Protein AF-A0A2N2I4D0-F1 (afdb_monomer_lite)

Secondary structure (DSSP, 8-state):
-HHHHHHTT--HHHHHHHHH--SHHHHHHHHHTSHHHHTT--TT---HHHHHHHHT-TTTS--HHHHHHHHHS-TTTTGGGB---TT--THHHHHHHHHHHTS-----TTSHHHHHHHHHHHHHHHHHHHHHHBSSGGGGGGSS-TTHHHHHHHHTTSS-GGGGHHHHHHHHHHHTT-S-GGGG-SEEEEE----TT-SSEEEEEEEGGGEEEEPPTT---SSGGGS-S-EEEEEE-TTS-EEEEEE-HHHHHHHHHHHTT----HHHHHHHHHHHHHHHHHHHTS---EEEEESSSS--EEEEE-TTS-EEEEEPP----

Structure (mmCIF, N/CA/C/O backbone):
data_AF-A0A2N2I4D0-F1
#
_entry.id   AF-A0A2N2I4D0-F1
#
loop_
_atom_site.group_PDB
_atom_site.id
_atom_site.type_symbol
_atom_site.label_atom_id
_atom_site.label_alt_id
_atom_site.label_comp_id
_atom_site.label_asym_id
_atom_site.label_entity_id
_atom_site.label_seq_id
_atom_site.pdbx_PDB_ins_code
_atom_site.Cartn_x
_atom_site.Cartn_y
_atom_site.Cartn_z
_atom_site.occupancy
_atom_site.B_iso_or_equiv
_atom_site.auth_seq_id
_atom_site.auth_comp_id
_atom_site.auth_asym_id
_atom_site.auth_atom_id
_atom_site.pdbx_PDB_model_num
ATOM 1 N N . ALA A 1 1 ? 15.818 14.942 -10.609 1.00 58.66 1 ALA A N 1
ATOM 2 C CA . ALA A 1 1 ? 14.701 14.089 -11.066 1.00 58.66 1 ALA A CA 1
ATOM 3 C C . ALA A 1 1 ? 14.457 14.110 -12.584 1.00 58.66 1 ALA A C 1
ATOM 5 O O . ALA A 1 1 ? 15.060 13.287 -13.247 1.00 58.66 1 ALA A O 1
ATOM 6 N N . LEU A 1 2 ? 13.661 15.020 -13.175 1.00 61.09 2 LEU A N 1
ATOM 7 C CA . LEU A 1 2 ? 13.238 14.916 -14.595 1.00 61.09 2 LEU A CA 1
ATOM 8 C C . LEU A 1 2 ? 14.389 14.786 -15.610 1.00 61.09 2 LEU A C 1
ATOM 10 O O . LEU A 1 2 ? 14.369 13.886 -16.440 1.00 61.09 2 LEU A O 1
ATOM 14 N N . ALA A 1 3 ? 15.427 15.622 -15.516 1.00 62.88 3 ALA A N 1
ATOM 15 C CA . ALA A 1 3 ? 16.599 15.515 -16.396 1.00 62.88 3 ALA A CA 1
ATOM 16 C C . ALA A 1 3 ? 17.335 14.163 -16.251 1.00 62.88 3 ALA A C 1
ATOM 18 O O . ALA A 1 3 ? 17.780 13.592 -17.245 1.00 62.88 3 ALA A O 1
ATOM 19 N N . PHE A 1 4 ? 17.386 13.611 -15.032 1.00 67.12 4 PHE A N 1
ATOM 20 C CA . PHE A 1 4 ? 17.929 12.273 -14.771 1.00 67.12 4 PHE A CA 1
ATOM 21 C C . PHE A 1 4 ? 17.052 11.183 -15.405 1.00 67.12 4 PHE A C 1
ATOM 23 O O . PHE A 1 4 ? 17.575 10.218 -15.945 1.00 67.12 4 PHE A O 1
ATOM 30 N N . THR A 1 5 ? 15.727 11.339 -15.401 1.00 66.06 5 THR A N 1
ATOM 31 C CA . THR A 1 5 ? 14.806 10.403 -16.066 1.00 66.06 5 THR A CA 1
ATOM 32 C C . THR A 1 5 ? 15.030 10.339 -17.582 1.00 66.06 5 THR A C 1
ATOM 34 O O . THR A 1 5 ? 14.755 9.311 -18.187 1.00 66.06 5 THR A O 1
ATOM 37 N N . PHE A 1 6 ? 15.555 11.401 -18.205 1.00 62.25 6 PHE A N 1
ATOM 38 C CA . PHE A 1 6 ? 15.809 11.429 -19.650 1.00 62.25 6 PHE A CA 1
ATOM 39 C C . PHE A 1 6 ? 17.219 10.978 -20.055 1.00 62.25 6 PHE A C 1
ATOM 41 O O . PHE A 1 6 ? 17.354 10.282 -21.057 1.00 62.25 6 PHE A O 1
ATOM 48 N N . ALA A 1 7 ? 18.263 11.366 -19.315 1.00 65.94 7 ALA A N 1
ATOM 49 C CA . ALA A 1 7 ? 19.659 11.101 -19.702 1.00 65.94 7 ALA A CA 1
ATOM 50 C C . ALA A 1 7 ? 20.490 10.377 -18.625 1.00 65.94 7 ALA A C 1
ATOM 52 O O . ALA A 1 7 ? 21.639 9.995 -18.856 1.00 65.94 7 ALA A O 1
ATOM 53 N N . GLY A 1 8 ? 19.929 10.163 -17.433 1.00 73.69 8 GLY A N 1
ATOM 54 C CA . GLY A 1 8 ? 20.683 9.706 -16.270 1.00 73.69 8 GLY A CA 1
ATOM 55 C C . GLY A 1 8 ? 21.829 10.667 -15.952 1.00 73.69 8 GLY A C 1
ATOM 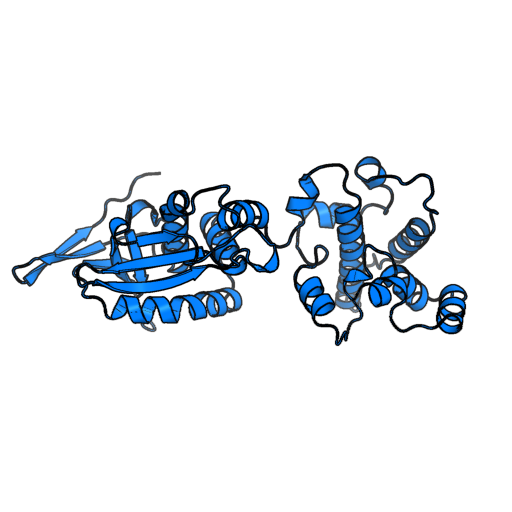56 O O . GLY A 1 8 ? 21.630 11.876 -15.852 1.00 73.69 8 GLY A O 1
ATOM 57 N N . THR A 1 9 ? 23.031 10.114 -15.804 1.00 77.06 9 THR A N 1
ATOM 58 C CA . THR A 1 9 ? 24.295 10.848 -15.607 1.00 77.06 9 THR A CA 1
ATOM 59 C C . THR A 1 9 ? 25.222 10.763 -16.824 1.00 77.06 9 THR A C 1
ATOM 61 O O . THR A 1 9 ? 26.398 11.087 -16.693 1.00 77.06 9 THR A O 1
ATOM 64 N N . ARG A 1 10 ? 24.734 10.264 -17.968 1.00 82.44 10 ARG A N 1
ATOM 65 C CA . ARG A 1 10 ? 25.548 10.025 -19.169 1.00 82.44 10 ARG A CA 1
ATOM 66 C C . ARG A 1 10 ? 25.678 11.295 -19.999 1.00 82.44 10 ARG A C 1
ATOM 68 O O . ARG A 1 10 ? 24.716 12.057 -20.115 1.00 82.44 10 ARG A O 1
ATOM 75 N N . ASP A 1 11 ? 26.844 11.489 -20.602 1.00 86.00 11 ASP A N 1
ATOM 76 C CA . ASP A 1 11 ? 27.022 12.495 -21.646 1.00 86.00 11 ASP A CA 1
ATOM 77 C C . ASP A 1 11 ? 26.647 11.947 -23.040 1.00 86.00 11 ASP A C 1
ATOM 79 O O . ASP A 1 11 ? 26.127 10.836 -23.186 1.00 86.00 11 ASP A O 1
ATOM 83 N N . CYS A 1 12 ? 26.834 12.759 -24.083 1.00 87.81 12 CYS A N 1
ATOM 84 C CA . CYS A 1 12 ? 26.481 12.363 -25.449 1.00 87.81 12 CYS A CA 1
ATOM 85 C C . CYS A 1 12 ? 27.352 11.209 -25.969 1.00 87.81 12 CYS A C 1
ATOM 87 O O . CYS A 1 12 ? 26.837 10.329 -26.663 1.00 87.81 12 CYS A O 1
ATOM 89 N N . ASP A 1 13 ? 28.640 11.194 -25.628 1.00 90.94 13 ASP A N 1
ATOM 90 C CA . ASP A 1 13 ? 29.582 10.178 -26.100 1.00 90.94 13 ASP A CA 1
ATOM 91 C C . ASP A 1 13 ? 29.285 8.828 -25.435 1.00 90.94 13 ASP A C 1
ATOM 93 O O . ASP A 1 13 ? 29.236 7.797 -26.112 1.00 90.94 13 ASP A O 1
ATOM 97 N N . ASP A 1 14 ? 28.956 8.844 -24.142 1.00 90.00 14 ASP A N 1
ATOM 98 C CA . ASP A 1 14 ? 28.484 7.683 -23.387 1.00 90.00 14 ASP A CA 1
ATOM 99 C C . ASP A 1 14 ? 27.202 7.086 -23.984 1.00 90.00 14 ASP A C 1
ATOM 101 O O . ASP A 1 14 ? 27.052 5.862 -24.065 1.00 90.00 14 ASP A O 1
ATOM 105 N N . ILE A 1 15 ? 26.259 7.932 -24.419 1.00 88.06 15 ILE A N 1
ATOM 106 C CA . ILE A 1 15 ? 25.028 7.475 -25.080 1.00 88.06 15 ILE A CA 1
ATOM 107 C C . ILE A 1 15 ? 25.366 6.824 -26.424 1.00 88.06 15 ILE A C 1
ATOM 109 O O . ILE A 1 15 ? 24.878 5.729 -26.710 1.00 88.06 15 ILE A O 1
ATOM 113 N N . HIS A 1 16 ? 26.225 7.436 -27.240 1.00 91.12 16 HIS A N 1
ATOM 114 C CA . HIS A 1 16 ? 26.635 6.839 -28.512 1.00 91.12 16 HIS A CA 1
ATOM 115 C C . HIS A 1 16 ? 27.348 5.495 -28.319 1.00 91.12 16 HIS A C 1
ATOM 117 O O . HIS A 1 16 ? 27.031 4.533 -29.023 1.00 91.12 16 HIS A O 1
ATOM 123 N N . ALA A 1 17 ? 28.247 5.394 -27.338 1.00 92.69 17 ALA A N 1
ATOM 124 C CA . ALA A 1 17 ? 28.929 4.150 -26.998 1.00 92.69 17 ALA A CA 1
ATOM 125 C C . ALA A 1 17 ? 27.947 3.062 -26.532 1.00 92.69 17 ALA A C 1
ATOM 127 O O . ALA A 1 17 ? 28.048 1.908 -26.959 1.00 92.69 17 ALA A O 1
ATOM 128 N N . LEU A 1 18 ? 26.957 3.430 -25.709 1.00 91.31 18 LEU A N 1
ATOM 129 C CA . LEU A 1 18 ? 25.925 2.512 -25.231 1.00 91.31 18 LEU A CA 1
ATOM 130 C C . LEU A 1 18 ? 25.095 1.936 -26.387 1.00 91.31 18 LEU A C 1
ATOM 132 O O . LEU A 1 18 ? 24.891 0.725 -26.447 1.00 91.31 18 LEU A O 1
ATOM 136 N N . TYR A 1 19 ? 24.650 2.785 -27.316 1.00 90.81 19 TYR A N 1
ATOM 137 C CA . TYR A 1 19 ? 23.819 2.370 -28.452 1.00 90.81 19 TYR A CA 1
ATOM 138 C C . TYR A 1 19 ? 24.607 1.658 -29.564 1.00 90.81 19 TYR A C 1
ATOM 140 O O . TYR A 1 19 ? 24.010 0.939 -30.364 1.00 90.81 19 TYR A O 1
ATOM 148 N N . ALA A 1 20 ? 25.932 1.816 -29.613 1.00 93.12 20 ALA A N 1
ATOM 149 C CA . ALA A 1 20 ? 26.798 1.048 -30.508 1.00 93.12 20 ALA A CA 1
ATOM 150 C C . ALA A 1 20 ? 27.053 -0.389 -30.008 1.00 93.12 20 ALA A C 1
ATOM 152 O O . ALA A 1 20 ? 27.412 -1.267 -30.797 1.00 93.12 20 ALA A O 1
ATOM 153 N N . SER A 1 21 ? 26.879 -0.645 -28.707 1.00 92.25 21 SER A N 1
ATOM 154 C CA . SER A 1 21 ? 27.084 -1.967 -28.115 1.00 92.25 21 SER A CA 1
ATOM 155 C C . SER A 1 21 ? 25.922 -2.920 -28.409 1.00 92.25 21 SER A C 1
ATOM 157 O O . SER A 1 21 ? 24.749 -2.555 -28.371 1.00 92.25 21 SER A O 1
ATOM 159 N N . THR A 1 22 ? 26.250 -4.190 -28.654 1.00 87.62 22 THR A N 1
ATOM 160 C CA . THR A 1 22 ? 25.274 -5.276 -28.860 1.00 87.62 22 THR A CA 1
ATOM 161 C C . THR A 1 22 ? 25.153 -6.210 -27.655 1.00 87.62 22 THR A C 1
ATOM 163 O O . THR A 1 22 ? 24.435 -7.210 -27.727 1.00 87.62 22 THR A O 1
ATOM 166 N N . SER A 1 23 ? 25.839 -5.901 -26.546 1.00 91.12 23 SER A N 1
ATOM 167 C CA . SER A 1 23 ? 25.851 -6.757 -25.358 1.00 91.12 23 SER A CA 1
ATOM 168 C C . SER A 1 23 ? 24.485 -6.804 -24.661 1.00 91.12 23 SER A C 1
ATOM 170 O O . SER A 1 23 ? 23.658 -5.893 -24.789 1.00 91.12 23 SER A O 1
ATOM 172 N N . ALA A 1 24 ? 24.243 -7.876 -23.902 1.00 86.75 24 ALA A N 1
ATOM 173 C CA . ALA A 1 24 ? 23.020 -8.021 -23.118 1.00 86.75 24 ALA A CA 1
ATOM 174 C C . ALA A 1 24 ? 22.904 -6.919 -22.050 1.00 86.75 24 ALA A C 1
ATOM 176 O O . ALA A 1 24 ? 21.821 -6.378 -21.835 1.00 86.75 24 ALA A O 1
ATOM 177 N N . GLU A 1 25 ? 24.026 -6.524 -21.445 1.00 89.25 25 GLU A N 1
ATOM 178 C CA . GLU A 1 25 ? 24.106 -5.448 -20.456 1.00 89.25 25 GLU A CA 1
ATOM 179 C C . GLU A 1 25 ? 23.792 -4.087 -21.078 1.00 89.25 25 GLU A C 1
ATOM 181 O O . GLU A 1 25 ? 23.051 -3.304 -20.487 1.00 89.25 25 GLU A O 1
ATOM 186 N N . ALA A 1 26 ? 24.310 -3.802 -22.277 1.00 90.69 26 ALA A N 1
ATOM 187 C CA . ALA A 1 26 ? 24.002 -2.565 -22.987 1.00 90.69 26 ALA A CA 1
ATOM 188 C C . ALA A 1 26 ? 22.513 -2.490 -23.331 1.00 90.69 26 ALA A C 1
ATOM 190 O O . ALA A 1 26 ? 21.858 -1.492 -23.038 1.00 90.69 26 ALA A O 1
ATOM 191 N N . ARG A 1 27 ? 21.941 -3.580 -23.853 1.00 91.94 27 ARG A N 1
ATOM 192 C CA . ARG A 1 27 ? 20.499 -3.676 -24.105 1.00 91.94 27 ARG A CA 1
ATOM 193 C C . ARG A 1 27 ? 19.679 -3.462 -22.836 1.00 91.94 27 ARG A C 1
ATOM 195 O O . ARG A 1 27 ? 18.696 -2.727 -22.871 1.00 91.94 27 ARG A O 1
ATOM 202 N N . HIS A 1 28 ? 20.084 -4.077 -21.729 1.00 90.25 28 HIS A N 1
ATOM 203 C CA . HIS A 1 28 ? 19.433 -3.883 -20.442 1.00 90.25 28 HIS A CA 1
ATOM 204 C C . HIS A 1 28 ? 19.482 -2.409 -20.009 1.00 90.25 28 HIS A C 1
ATOM 206 O O . HIS A 1 28 ? 18.458 -1.823 -19.675 1.00 90.25 28 HIS A O 1
ATOM 212 N N . GLN A 1 29 ? 20.647 -1.765 -20.094 1.00 89.50 29 GLN A N 1
ATOM 213 C CA . GLN A 1 29 ? 20.803 -0.347 -19.761 1.00 89.50 29 GLN A CA 1
ATOM 214 C C . GLN A 1 29 ? 19.989 0.584 -20.672 1.00 89.50 29 GLN A C 1
ATOM 216 O O . GLN A 1 29 ? 19.461 1.585 -20.188 1.00 89.50 29 GLN A O 1
ATOM 221 N N . ILE A 1 30 ? 19.856 0.260 -21.962 1.00 91.56 30 ILE A N 1
ATOM 222 C CA . ILE A 1 30 ? 18.979 0.987 -22.891 1.00 91.56 30 ILE A CA 1
ATOM 223 C C . ILE A 1 30 ? 17.516 0.822 -22.462 1.00 91.56 30 ILE A C 1
ATOM 225 O O . ILE A 1 30 ? 16.791 1.811 -22.380 1.00 91.56 30 ILE A O 1
ATOM 229 N N . LEU A 1 31 ? 17.091 -0.401 -22.115 1.00 91.50 31 LEU A N 1
ATOM 230 C CA . LEU A 1 31 ? 15.746 -0.670 -21.598 1.00 91.50 31 LEU A CA 1
ATOM 231 C C . LEU A 1 31 ? 15.443 0.121 -20.318 1.00 91.50 31 LEU A C 1
ATOM 233 O O . LEU A 1 31 ? 14.337 0.642 -20.171 1.00 91.50 31 LEU A O 1
ATOM 237 N N . GLN A 1 32 ? 16.422 0.276 -19.423 1.00 89.00 32 GLN A N 1
ATOM 238 C CA . GLN A 1 32 ? 16.285 1.108 -18.222 1.00 89.00 32 GLN A CA 1
ATOM 239 C C . GLN A 1 32 ? 16.103 2.603 -18.534 1.00 89.00 32 GLN A C 1
ATOM 241 O O . GLN A 1 32 ? 15.548 3.327 -17.715 1.00 89.00 32 GLN A O 1
ATOM 246 N N . GLY A 1 33 ? 16.532 3.069 -19.712 1.00 87.75 33 GLY A N 1
ATOM 247 C CA . GLY A 1 33 ? 16.380 4.457 -20.156 1.00 87.75 33 GLY A CA 1
ATOM 248 C C . GLY A 1 33 ? 15.002 4.805 -20.729 1.00 87.75 33 GLY A C 1
ATOM 249 O O . GLY A 1 33 ? 14.714 5.982 -20.935 1.00 87.75 33 GLY A O 1
ATOM 250 N N . PHE A 1 34 ? 14.129 3.826 -20.988 1.00 89.19 34 PHE A N 1
ATOM 251 C CA . PHE A 1 34 ? 12.771 4.126 -21.445 1.00 89.19 34 PHE A CA 1
ATOM 252 C C . PHE A 1 34 ? 11.909 4.685 -20.319 1.00 89.19 34 PHE A C 1
ATOM 254 O O . PHE A 1 34 ? 12.078 4.339 -19.152 1.00 89.19 34 PHE A O 1
ATOM 261 N N . TYR A 1 35 ? 10.917 5.497 -20.688 1.00 87.69 35 TYR A N 1
ATOM 262 C CA . TYR A 1 35 ? 10.038 6.205 -19.755 1.00 87.69 35 TYR A CA 1
ATOM 263 C C . TYR A 1 35 ? 9.367 5.285 -18.714 1.00 87.69 35 TYR A C 1
ATOM 265 O O . TYR A 1 35 ? 9.144 5.714 -17.587 1.00 87.69 35 TYR A O 1
ATOM 273 N N . PHE A 1 36 ? 9.085 4.019 -19.056 1.00 89.81 36 PHE A N 1
ATOM 274 C CA . PHE A 1 36 ? 8.467 3.054 -18.143 1.00 89.81 36 PHE A CA 1
ATOM 275 C C . PHE A 1 36 ? 9.439 2.481 -17.098 1.00 89.81 36 PHE A C 1
ATOM 277 O O . PHE A 1 36 ? 8.992 1.911 -16.108 1.00 89.81 36 PHE A O 1
ATOM 284 N N . ASN A 1 37 ? 10.750 2.664 -17.265 1.00 90.06 37 ASN A N 1
ATOM 285 C CA . ASN A 1 37 ? 11.769 2.226 -16.310 1.00 90.06 37 ASN A CA 1
ATOM 286 C C . ASN A 1 37 ? 12.531 3.395 -15.673 1.00 90.06 37 ASN A C 1
ATOM 288 O O . ASN A 1 37 ? 12.755 3.378 -14.469 1.00 90.06 37 ASN A O 1
ATOM 292 N N . ALA A 1 38 ? 12.886 4.428 -16.438 1.00 86.94 38 ALA A N 1
ATOM 293 C CA . ALA A 1 38 ? 13.853 5.454 -16.036 1.00 86.94 38 ALA A CA 1
ATOM 294 C C . ALA A 1 38 ? 13.454 6.271 -14.795 1.00 86.94 38 ALA A C 1
ATOM 296 O O . ALA A 1 38 ? 14.304 6.819 -14.090 1.00 86.94 38 ALA A O 1
ATOM 297 N N . TRP A 1 39 ? 12.155 6.347 -14.503 1.00 83.56 39 TRP A N 1
ATOM 298 C CA . TRP A 1 39 ? 11.602 7.044 -13.342 1.00 83.56 39 TRP A CA 1
ATOM 299 C C . TRP A 1 39 ? 12.027 6.423 -11.998 1.00 83.56 39 TRP A C 1
ATOM 301 O O . TRP A 1 39 ? 11.996 7.110 -10.981 1.00 83.56 39 TRP A O 1
ATOM 311 N N . ARG A 1 40 ? 12.485 5.163 -12.001 1.00 80.94 40 ARG A N 1
ATOM 312 C CA . ARG A 1 40 ? 13.003 4.456 -10.816 1.00 80.94 40 ARG A CA 1
ATOM 313 C C . ARG A 1 40 ? 14.407 4.898 -10.393 1.00 80.94 40 ARG A C 1
ATOM 315 O O . ARG A 1 40 ? 14.894 4.511 -9.337 1.00 80.94 40 ARG A O 1
ATOM 322 N N . GLY A 1 41 ? 15.089 5.671 -11.235 1.00 73.81 41 GLY A N 1
ATOM 323 C CA . GLY A 1 41 ? 16.499 5.977 -11.040 1.00 73.81 41 GLY A CA 1
ATOM 324 C C . GLY A 1 41 ? 17.431 4.789 -11.328 1.00 73.81 41 GLY A C 1
ATOM 325 O O . GLY A 1 41 ? 17.032 3.776 -11.897 1.00 73.81 41 GLY A O 1
ATOM 326 N N . GLY A 1 42 ? 18.704 4.922 -10.948 1.00 68.38 42 GLY A N 1
ATOM 327 C CA . GLY A 1 42 ? 19.649 3.798 -10.905 1.00 68.38 42 GLY A CA 1
ATOM 328 C C . GLY A 1 42 ? 19.617 3.072 -9.554 1.00 68.38 42 GLY A C 1
ATOM 329 O O . GLY A 1 42 ? 19.084 3.600 -8.581 1.00 68.38 42 GLY A O 1
ATOM 330 N N . THR A 1 43 ? 20.267 1.906 -9.458 1.00 62.31 43 THR A N 1
ATOM 331 C CA . THR A 1 43 ? 20.356 1.064 -8.238 1.00 62.31 43 THR A CA 1
ATOM 332 C C . THR A 1 43 ? 20.950 1.757 -7.003 1.00 62.31 43 THR A C 1
ATOM 334 O O . THR A 1 43 ? 20.877 1.215 -5.906 1.00 62.31 43 THR A O 1
ATOM 337 N N . SER A 1 44 ? 21.538 2.945 -7.153 1.00 64.25 44 SER A N 1
ATOM 338 C CA . SER A 1 44 ? 22.108 3.747 -6.065 1.00 64.25 44 SER A CA 1
ATOM 339 C C . SER A 1 44 ? 21.860 5.242 -6.293 1.00 64.25 44 SER A C 1
ATOM 341 O O . SER A 1 44 ? 22.796 6.043 -6.352 1.00 64.25 44 SER A O 1
ATOM 343 N N . THR A 1 45 ? 20.600 5.621 -6.511 1.00 71.94 45 THR A N 1
ATOM 344 C CA . THR A 1 45 ? 20.232 7.034 -6.655 1.00 71.94 45 THR A CA 1
ATOM 345 C C . THR A 1 45 ? 20.351 7.779 -5.320 1.00 71.94 45 THR A C 1
ATOM 347 O O . THR A 1 45 ? 19.846 7.326 -4.299 1.00 71.94 45 THR A O 1
ATOM 350 N N . ALA A 1 46 ? 21.013 8.939 -5.326 1.00 74.12 46 ALA A N 1
ATOM 351 C CA . ALA A 1 46 ? 21.026 9.869 -4.191 1.00 74.12 46 ALA A CA 1
ATOM 352 C C . ALA A 1 46 ? 19.833 10.850 -4.223 1.00 74.12 46 ALA A C 1
ATOM 354 O O . ALA A 1 46 ? 19.653 11.647 -3.303 1.00 74.12 46 ALA A O 1
ATOM 355 N N . ASP A 1 47 ? 19.029 10.825 -5.293 1.00 82.25 47 ASP A N 1
ATOM 356 C CA . ASP A 1 47 ? 17.851 11.679 -5.441 1.00 82.25 47 ASP A CA 1
ATOM 357 C C . ASP A 1 47 ? 16.695 11.111 -4.599 1.00 82.25 47 ASP A C 1
ATOM 359 O O . ASP A 1 47 ? 16.227 9.985 -4.810 1.00 82.25 47 ASP A O 1
ATOM 363 N N . ARG A 1 48 ? 16.231 11.913 -3.635 1.00 83.25 48 ARG A N 1
ATOM 364 C CA . ARG A 1 48 ? 15.143 11.547 -2.720 1.00 83.25 48 ARG A CA 1
ATOM 365 C C . ARG A 1 48 ? 13.839 11.247 -3.457 1.00 83.25 48 ARG A C 1
ATOM 367 O O . ARG A 1 48 ? 13.135 10.328 -3.058 1.00 83.25 48 ARG A O 1
ATOM 374 N N . LEU A 1 49 ? 13.507 11.996 -4.510 1.00 83.25 49 LEU A N 1
ATOM 375 C CA . LEU A 1 49 ? 12.263 11.777 -5.247 1.00 83.25 49 LEU A CA 1
ATOM 376 C C . LEU A 1 49 ? 12.307 10.445 -5.994 1.00 83.25 49 LEU A C 1
ATOM 378 O O . LEU A 1 49 ? 11.342 9.696 -5.944 1.00 83.25 49 LEU A O 1
ATOM 382 N N . LEU A 1 50 ? 13.433 10.127 -6.639 1.00 82.50 50 LEU A N 1
ATOM 383 C CA . LEU A 1 50 ? 13.602 8.833 -7.311 1.00 82.50 50 LEU A CA 1
ATOM 384 C C . LEU A 1 50 ? 13.566 7.665 -6.314 1.00 82.50 50 LEU A C 1
ATOM 386 O O . LEU A 1 50 ? 13.027 6.613 -6.637 1.00 82.50 50 LEU A O 1
ATOM 390 N N . SER A 1 51 ? 14.080 7.870 -5.098 1.00 84.00 51 SER A N 1
ATOM 391 C CA . SER A 1 51 ? 13.996 6.874 -4.021 1.00 84.00 51 SER A CA 1
ATOM 392 C C . SER A 1 51 ? 12.542 6.614 -3.606 1.00 84.00 51 SER A C 1
ATOM 394 O O . SER A 1 51 ? 12.111 5.467 -3.614 1.00 84.00 51 SER A O 1
ATOM 396 N N . LEU A 1 52 ? 11.767 7.675 -3.341 1.00 85.06 52 LEU A N 1
ATOM 397 C CA . LEU A 1 52 ? 10.341 7.572 -2.992 1.00 85.06 52 LEU A CA 1
ATOM 398 C C . LEU A 1 52 ? 9.505 6.963 -4.124 1.00 85.06 52 LEU A C 1
ATOM 400 O O . LEU A 1 52 ? 8.595 6.180 -3.886 1.00 85.06 52 LEU A O 1
ATOM 404 N N . LEU A 1 53 ? 9.818 7.305 -5.373 1.00 85.25 53 LEU A N 1
ATOM 405 C CA . LEU A 1 53 ? 9.186 6.693 -6.536 1.00 85.25 53 LEU A CA 1
ATOM 406 C C . LEU A 1 53 ? 9.498 5.189 -6.615 1.00 85.25 53 LEU A C 1
ATOM 408 O O . LEU A 1 53 ? 8.606 4.391 -6.886 1.00 85.25 53 LEU A O 1
ATOM 412 N N . GLY A 1 54 ? 10.733 4.783 -6.316 1.00 84.81 54 GLY A N 1
ATOM 413 C CA . GLY A 1 54 ? 11.111 3.372 -6.247 1.00 84.81 54 GLY A CA 1
ATOM 414 C C . GLY A 1 54 ? 10.290 2.556 -5.240 1.00 84.81 54 GLY A C 1
ATOM 415 O O . GLY A 1 54 ? 10.020 1.386 -5.500 1.00 84.81 54 GLY A O 1
ATOM 416 N N . GLU A 1 55 ? 9.842 3.163 -4.136 1.00 83.81 55 GLU A N 1
ATOM 417 C CA . GLU A 1 55 ? 8.993 2.500 -3.130 1.00 83.81 55 GLU A CA 1
ATOM 418 C C . GLU A 1 55 ? 7.595 2.151 -3.666 1.00 83.81 55 GLU A C 1
ATOM 420 O O . GLU A 1 55 ? 6.994 1.172 -3.230 1.00 83.81 55 GLU A O 1
ATOM 425 N N . ILE A 1 56 ? 7.091 2.903 -4.651 1.00 86.06 56 ILE A N 1
ATOM 426 C CA . ILE A 1 56 ? 5.772 2.683 -5.265 1.00 86.06 56 ILE A CA 1
ATOM 427 C C . ILE A 1 56 ? 5.857 1.952 -6.612 1.00 86.06 56 ILE A C 1
ATOM 429 O O . ILE A 1 56 ? 5.008 2.134 -7.489 1.00 86.06 56 ILE A O 1
ATOM 433 N N . ASP A 1 57 ? 6.883 1.120 -6.807 1.00 89.31 57 ASP A N 1
ATOM 434 C CA . ASP A 1 57 ? 7.082 0.414 -8.067 1.00 89.31 57 ASP A CA 1
ATOM 435 C C . ASP A 1 57 ? 6.007 -0.632 -8.379 1.00 89.31 57 ASP A C 1
ATOM 437 O O . ASP A 1 57 ? 5.954 -1.737 -7.844 1.00 89.31 57 ASP A O 1
ATOM 441 N N . MET A 1 58 ? 5.223 -0.293 -9.394 1.00 87.69 58 MET A N 1
ATOM 442 C CA . MET A 1 58 ? 4.234 -1.121 -10.081 1.00 87.69 58 MET A CA 1
ATOM 443 C C . MET A 1 58 ? 4.765 -2.484 -10.534 1.00 87.69 58 MET A C 1
ATOM 445 O O . MET A 1 58 ? 3.998 -3.445 -10.659 1.00 87.69 58 MET A O 1
ATOM 449 N N . GLY A 1 59 ? 6.061 -2.551 -10.846 1.00 87.94 59 GLY A N 1
ATOM 450 C CA . GLY A 1 59 ? 6.753 -3.769 -11.251 1.00 87.94 59 GLY A CA 1
ATOM 451 C C . GLY A 1 59 ? 6.987 -4.759 -10.108 1.00 87.94 59 GLY A C 1
ATOM 452 O O . GLY A 1 59 ? 7.120 -5.945 -10.388 1.00 87.94 59 GLY A O 1
ATOM 453 N N . GLU A 1 60 ? 6.993 -4.296 -8.855 1.00 84.56 60 GLU A N 1
ATOM 454 C CA . GLU A 1 60 ? 7.214 -5.130 -7.663 1.00 84.56 60 GLU A CA 1
ATOM 455 C C . GLU A 1 60 ? 5.897 -5.629 -7.041 1.00 84.56 60 GLU A C 1
ATOM 457 O O . GLU A 1 60 ? 5.881 -6.615 -6.302 1.00 84.56 60 GLU A O 1
ATOM 462 N N . ALA A 1 61 ? 4.767 -4.986 -7.356 1.00 80.56 61 ALA A N 1
ATOM 463 C CA . ALA A 1 61 ? 3.450 -5.442 -6.923 1.00 80.56 61 ALA A CA 1
ATOM 464 C C . ALA A 1 61 ? 3.095 -6.790 -7.581 1.00 80.56 61 ALA A C 1
ATOM 466 O O . ALA A 1 61 ? 3.124 -6.918 -8.802 1.00 80.56 61 ALA A O 1
ATOM 467 N N . SER A 1 62 ? 2.711 -7.798 -6.792 1.00 75.19 62 SER A N 1
ATOM 468 C CA . SER A 1 62 ? 2.359 -9.119 -7.332 1.00 75.19 62 SER A CA 1
ATOM 469 C C . SER A 1 62 ? 0.919 -9.159 -7.851 1.00 75.19 62 SER A C 1
ATOM 471 O O . SER A 1 62 ? -0.015 -8.775 -7.150 1.00 75.19 62 SER A O 1
ATOM 473 N N . ASN A 1 63 ? 0.725 -9.669 -9.071 1.00 82.75 63 ASN A N 1
ATOM 474 C CA . ASN A 1 63 ? -0.586 -10.078 -9.579 1.00 82.75 63 ASN A CA 1
ATOM 475 C C . ASN A 1 63 ? -0.404 -11.377 -10.382 1.00 82.75 63 ASN A C 1
ATOM 477 O O . ASN A 1 63 ? 0.000 -11.299 -11.541 1.00 82.75 63 ASN A O 1
ATOM 481 N N . PRO A 1 64 ? -0.704 -12.556 -9.804 1.00 84.69 64 PRO A N 1
ATOM 482 C CA . PRO A 1 64 ? -0.376 -13.844 -10.416 1.00 84.69 64 PRO A CA 1
ATOM 483 C C . PRO A 1 64 ? -0.901 -14.033 -11.842 1.00 84.69 64 PRO A C 1
ATOM 485 O O . PRO A 1 64 ? -0.218 -14.645 -12.664 1.00 84.69 64 PRO A O 1
ATOM 488 N N . ASP A 1 65 ? -2.088 -13.506 -12.146 1.00 84.69 65 ASP A N 1
ATOM 489 C CA . ASP A 1 65 ? -2.713 -13.661 -13.460 1.00 84.69 65 ASP A CA 1
ATOM 490 C C . ASP A 1 65 ? -1.994 -12.817 -14.517 1.00 84.69 65 ASP A C 1
ATOM 492 O O . ASP A 1 65 ? -1.637 -13.322 -15.586 1.00 84.69 65 ASP A O 1
ATOM 496 N N . ILE A 1 66 ? -1.717 -11.547 -14.198 1.00 84.12 66 ILE A N 1
ATOM 497 C CA . ILE A 1 66 ? -0.961 -10.647 -15.079 1.00 84.12 66 ILE A CA 1
ATOM 498 C C . ILE A 1 66 ? 0.483 -11.136 -15.215 1.00 84.12 66 ILE A C 1
ATOM 500 O O . ILE A 1 66 ? 0.988 -11.242 -16.329 1.00 84.12 66 ILE A O 1
ATOM 504 N N . ASP A 1 67 ? 1.129 -11.485 -14.103 1.00 88.69 67 ASP A N 1
ATOM 505 C CA . ASP A 1 67 ? 2.528 -11.916 -14.069 1.00 88.69 67 ASP A CA 1
ATOM 506 C C . ASP A 1 67 ? 2.727 -13.163 -14.937 1.00 88.69 67 ASP A C 1
ATOM 508 O O . ASP A 1 67 ? 3.658 -13.229 -15.739 1.00 88.69 67 ASP A O 1
ATOM 512 N N . ARG A 1 68 ? 1.797 -14.124 -14.857 1.00 89.06 68 ARG A N 1
ATOM 513 C CA . ARG A 1 68 ? 1.808 -15.311 -15.715 1.00 89.06 68 ARG A CA 1
ATOM 514 C C . ARG A 1 68 ? 1.611 -14.952 -17.186 1.00 89.06 68 ARG A C 1
ATOM 516 O O . ARG A 1 68 ? 2.306 -15.500 -18.035 1.00 89.06 68 ARG A O 1
ATOM 523 N N . ALA A 1 69 ? 0.669 -14.074 -17.519 1.00 88.69 69 ALA A N 1
ATOM 524 C CA . ALA A 1 69 ? 0.461 -13.685 -18.912 1.00 88.69 69 ALA A CA 1
ATOM 525 C C . ALA A 1 69 ? 1.719 -13.021 -19.499 1.00 88.69 69 ALA A C 1
ATOM 527 O O . ALA A 1 69 ? 2.153 -13.394 -20.588 1.00 88.69 69 ALA A O 1
ATOM 528 N N . LEU A 1 70 ? 2.334 -12.100 -18.753 1.00 89.56 70 LEU A N 1
ATOM 529 C CA . LEU A 1 70 ? 3.531 -11.374 -19.178 1.00 89.56 70 LEU A CA 1
ATOM 530 C C . LEU A 1 70 ? 4.766 -12.278 -19.302 1.00 89.56 70 LEU A C 1
ATOM 532 O O . LEU A 1 70 ? 5.570 -12.066 -20.201 1.00 89.56 70 LEU A O 1
ATOM 536 N N . ASP A 1 71 ? 4.920 -13.286 -18.442 1.00 90.25 71 ASP A N 1
ATOM 537 C CA . ASP A 1 71 ? 6.081 -14.188 -18.452 1.00 90.25 71 ASP A CA 1
ATOM 538 C C . ASP A 1 71 ? 6.085 -15.192 -19.625 1.00 90.25 71 ASP A C 1
ATOM 540 O O . ASP A 1 71 ? 7.134 -15.559 -20.181 1.00 90.25 71 ASP A O 1
ATOM 544 N N . TYR A 1 72 ? 4.896 -15.674 -19.997 1.00 88.88 72 TYR A N 1
ATOM 545 C CA . TYR A 1 72 ? 4.741 -16.739 -20.989 1.00 88.88 72 TYR A CA 1
ATOM 546 C C . TYR A 1 72 ? 4.467 -16.222 -22.398 1.00 88.88 72 TYR A C 1
ATOM 548 O O . TYR A 1 72 ? 4.842 -16.901 -23.353 1.00 88.88 72 TYR A O 1
ATOM 556 N N . LEU A 1 73 ? 3.842 -15.056 -22.553 1.00 89.06 73 LEU A N 1
ATOM 557 C CA . LEU A 1 73 ? 3.499 -14.509 -23.864 1.00 89.06 73 LEU A CA 1
ATOM 558 C C . LEU A 1 73 ? 4.570 -13.529 -24.371 1.00 89.06 73 LEU A C 1
ATOM 560 O O . LEU A 1 73 ? 5.233 -12.870 -23.566 1.00 89.06 73 LEU A O 1
ATOM 564 N N . PRO A 1 74 ? 4.751 -13.416 -25.699 1.00 87.12 74 PRO A N 1
ATOM 565 C CA . PRO A 1 74 ? 5.634 -12.404 -26.267 1.00 87.12 74 PRO A CA 1
ATOM 566 C C . PRO A 1 74 ? 5.120 -10.977 -25.962 1.00 87.12 74 PRO A C 1
ATOM 568 O O . PRO A 1 74 ? 3.923 -10.790 -25.716 1.00 87.12 74 PRO A O 1
ATOM 571 N N . PRO A 1 75 ? 5.996 -9.949 -25.973 1.00 85.75 75 PRO A N 1
ATOM 572 C CA . PRO A 1 75 ? 5.640 -8.574 -25.582 1.00 85.75 75 PRO A CA 1
ATOM 573 C C . PRO A 1 75 ? 4.465 -7.941 -26.356 1.00 85.75 75 PRO A C 1
ATOM 575 O O . PRO A 1 75 ? 3.772 -7.047 -25.850 1.00 85.75 75 PRO A O 1
ATOM 578 N N . ASP A 1 76 ? 4.237 -8.382 -27.591 1.00 84.06 76 ASP A N 1
ATOM 579 C CA . ASP A 1 76 ? 3.186 -7.922 -28.505 1.00 84.06 76 ASP A CA 1
ATOM 580 C C . ASP A 1 76 ? 1.816 -8.571 -28.239 1.00 84.06 76 ASP A C 1
ATOM 582 O O . ASP A 1 76 ? 0.788 -8.004 -28.601 1.00 84.06 76 ASP A O 1
ATOM 586 N N . ALA A 1 77 ? 1.750 -9.687 -27.506 1.00 82.81 77 ALA A N 1
ATOM 587 C CA . ALA A 1 77 ? 0.493 -10.392 -27.236 1.00 82.81 77 ALA A CA 1
ATOM 588 C C . ALA A 1 77 ? -0.569 -9.530 -26.518 1.00 82.81 77 ALA A C 1
ATOM 590 O O . ALA A 1 77 ? -1.766 -9.795 -26.623 1.00 82.81 77 ALA A O 1
ATOM 591 N N . GLY A 1 78 ? -0.139 -8.492 -25.791 1.00 72.50 78 GLY A N 1
ATOM 592 C CA . GLY A 1 78 ? -1.002 -7.530 -25.096 1.00 72.50 78 GLY A CA 1
ATOM 593 C C . GLY A 1 78 ? -1.224 -6.203 -25.830 1.00 72.50 78 GLY A C 1
ATOM 594 O O . GLY A 1 78 ? -1.738 -5.268 -25.219 1.00 72.50 78 GLY A O 1
ATOM 595 N N . GLU A 1 79 ? -0.821 -6.072 -27.097 1.00 78.25 79 GLU A N 1
ATOM 596 C CA . GLU A 1 79 ? -0.809 -4.787 -27.813 1.00 78.25 79 GLU A CA 1
ATOM 597 C C . GLU A 1 79 ? -2.192 -4.121 -27.893 1.00 78.25 79 GLU A C 1
ATOM 599 O O . GLU A 1 79 ? -2.311 -2.923 -27.655 1.00 78.25 79 GLU A O 1
ATOM 604 N N . LEU A 1 80 ? -3.264 -4.893 -28.112 1.00 77.19 80 LEU A N 1
ATOM 605 C CA . LEU A 1 80 ? -4.637 -4.364 -28.185 1.00 77.19 80 LEU A CA 1
ATOM 606 C C . LEU A 1 80 ? -5.123 -3.719 -26.873 1.00 77.19 80 LEU A C 1
ATOM 608 O O . LEU A 1 80 ? -5.998 -2.847 -26.898 1.00 77.19 80 LEU A O 1
ATOM 612 N N . ALA A 1 81 ? -4.560 -4.139 -25.736 1.00 80.56 81 ALA A N 1
ATOM 613 C CA . ALA A 1 81 ? -4.865 -3.595 -24.414 1.00 80.56 81 ALA A CA 1
ATOM 614 C C . ALA A 1 81 ? -4.067 -2.317 -24.093 1.00 80.56 81 ALA A C 1
ATOM 616 O O . ALA A 1 81 ? -4.303 -1.692 -23.053 1.00 80.56 81 ALA A O 1
ATOM 617 N N . ARG A 1 82 ? -3.136 -1.922 -24.973 1.00 86.88 82 ARG A N 1
ATOM 618 C CA . ARG A 1 82 ? -2.239 -0.779 -24.799 1.00 86.88 82 ARG A CA 1
ATOM 619 C C . ARG A 1 82 ? -2.511 0.332 -25.812 1.00 86.88 82 ARG A C 1
ATOM 621 O O . ARG A 1 82 ? -3.015 0.103 -26.908 1.00 86.88 82 ARG A O 1
ATOM 628 N N . PHE A 1 83 ? -2.190 1.563 -25.438 1.00 86.19 83 PHE A N 1
ATOM 629 C CA . PHE A 1 83 ? -2.154 2.692 -26.350 1.00 86.19 83 PHE A CA 1
ATOM 630 C C . PHE A 1 83 ? -1.018 2.508 -27.355 1.00 86.19 83 PHE A C 1
ATOM 632 O O . PHE A 1 83 ? 0.133 2.270 -26.991 1.00 86.19 83 PHE A O 1
ATOM 639 N N . THR A 1 84 ? -1.346 2.673 -28.632 1.00 80.56 84 THR A N 1
ATOM 640 C CA . THR A 1 84 ? -0.377 2.735 -29.726 1.00 80.56 84 THR A CA 1
ATOM 641 C C . THR A 1 84 ? -0.115 4.192 -30.083 1.00 80.56 84 THR A C 1
ATOM 643 O O . THR A 1 84 ? -1.056 4.965 -30.279 1.00 80.56 84 THR A O 1
ATOM 646 N N . PHE A 1 85 ? 1.152 4.570 -30.222 1.00 81.94 85 PHE A N 1
ATOM 647 C CA . PHE A 1 85 ? 1.551 5.934 -30.565 1.00 81.94 85 PHE A CA 1
ATOM 648 C C . PHE A 1 85 ? 2.115 5.950 -31.985 1.00 81.94 85 PHE A C 1
ATOM 650 O O . PHE A 1 85 ? 3.182 5.397 -32.224 1.00 81.94 85 PHE A O 1
ATOM 657 N N . ALA A 1 86 ? 1.416 6.591 -32.927 1.00 77.88 86 ALA A N 1
ATOM 658 C CA . ALA A 1 86 ? 1.747 6.530 -34.357 1.00 77.88 86 ALA A CA 1
ATOM 659 C C . ALA A 1 86 ? 3.171 7.013 -34.704 1.00 77.88 86 ALA A C 1
ATOM 661 O O . ALA A 1 86 ? 3.753 6.562 -35.684 1.00 77.88 86 ALA A O 1
ATOM 662 N N . SER A 1 87 ? 3.737 7.925 -33.910 1.00 82.88 87 SER A N 1
ATOM 663 C CA . SER A 1 87 ? 5.085 8.473 -34.103 1.00 82.88 87 SER A CA 1
ATOM 664 C C . SER A 1 87 ? 6.175 7.750 -33.305 1.00 82.88 87 SER A C 1
ATOM 666 O O . SER A 1 87 ? 7.333 8.164 -33.353 1.00 82.88 87 SER A O 1
ATOM 668 N N . ARG A 1 88 ? 5.834 6.715 -32.527 1.00 83.62 88 ARG A N 1
ATOM 669 C CA . ARG A 1 88 ? 6.808 5.970 -31.725 1.00 83.62 88 ARG A CA 1
ATOM 670 C C . ARG A 1 88 ? 7.462 4.891 -32.577 1.00 83.62 88 ARG A C 1
ATOM 672 O O . ARG A 1 88 ? 6.783 4.062 -33.172 1.00 83.62 88 ARG A O 1
ATOM 679 N N . ALA A 1 89 ? 8.790 4.903 -32.601 1.00 86.38 89 ALA A N 1
ATOM 680 C CA . ALA A 1 89 ? 9.570 3.842 -33.217 1.00 86.38 89 ALA A CA 1
ATOM 681 C C . ALA A 1 89 ? 9.438 2.527 -32.431 1.00 86.38 89 ALA A C 1
ATOM 683 O O . ALA A 1 89 ? 9.309 2.538 -31.213 1.00 86.38 89 ALA A O 1
ATOM 684 N N . ASP A 1 90 ? 9.563 1.404 -33.132 1.00 88.06 90 ASP A N 1
ATOM 685 C CA . ASP A 1 90 ? 9.395 0.039 -32.609 1.00 88.06 90 ASP A CA 1
ATOM 686 C C . ASP A 1 90 ? 10.619 -0.498 -31.829 1.00 88.06 90 ASP A C 1
ATOM 688 O O . ASP A 1 90 ? 10.739 -1.684 -31.527 1.00 88.06 90 ASP A O 1
ATOM 692 N N . PHE A 1 91 ? 11.587 0.366 -31.522 1.00 90.62 91 PHE A N 1
ATOM 693 C CA . PHE A 1 91 ? 12.873 -0.073 -30.985 1.00 90.62 91 PHE A CA 1
ATOM 694 C C . PHE A 1 91 ? 12.735 -0.752 -29.616 1.00 90.62 91 PHE A C 1
ATOM 696 O O . PHE A 1 91 ? 13.367 -1.775 -29.371 1.00 90.62 91 PHE A O 1
ATOM 703 N N . ASP A 1 92 ? 11.864 -0.252 -28.739 1.00 90.38 92 ASP A N 1
ATOM 704 C CA . ASP A 1 92 ? 11.614 -0.863 -27.432 1.00 90.38 92 ASP A CA 1
ATOM 705 C C . ASP A 1 92 ? 11.007 -2.267 -27.538 1.00 90.38 92 ASP A C 1
ATOM 707 O O . ASP A 1 92 ? 11.425 -3.167 -26.807 1.00 90.38 92 ASP A O 1
ATOM 711 N N . ASN A 1 93 ? 10.076 -2.484 -28.476 1.00 90.56 93 ASN A N 1
ATOM 712 C CA . ASN A 1 93 ? 9.513 -3.807 -28.748 1.00 90.56 93 ASN A CA 1
ATOM 713 C C . ASN A 1 93 ? 10.601 -4.784 -29.198 1.00 90.56 93 ASN A C 1
ATOM 715 O O . ASN A 1 93 ? 10.657 -5.899 -28.690 1.00 90.56 93 ASN A O 1
ATOM 719 N N . GLN A 1 94 ? 11.505 -4.358 -30.085 1.00 92.62 94 GLN A N 1
ATOM 720 C CA . GLN A 1 94 ? 12.608 -5.198 -30.565 1.00 92.62 94 GLN A CA 1
ATOM 721 C C . GLN A 1 94 ? 13.572 -5.591 -29.439 1.00 92.62 94 GLN A C 1
ATOM 723 O O . GLN A 1 94 ? 14.039 -6.732 -29.389 1.00 92.62 94 GLN A O 1
ATOM 728 N N . LEU A 1 95 ? 13.867 -4.672 -28.513 1.00 93.44 95 LEU A N 1
ATOM 729 C CA . LEU A 1 95 ? 14.707 -4.979 -27.353 1.00 93.44 95 LEU A CA 1
ATOM 730 C C . LEU A 1 95 ? 14.010 -5.942 -26.382 1.00 93.44 95 LEU A C 1
ATOM 732 O O . LEU A 1 95 ? 14.655 -6.873 -25.897 1.00 93.44 95 LEU A O 1
ATOM 736 N N . LEU A 1 96 ? 12.713 -5.742 -26.120 1.00 93.12 96 LEU A N 1
ATOM 737 C CA . LEU A 1 96 ? 11.913 -6.614 -25.255 1.00 93.12 96 LEU A CA 1
ATOM 738 C C . LEU A 1 96 ? 11.726 -8.011 -25.859 1.00 93.12 96 LEU A C 1
ATOM 740 O O . LEU A 1 96 ? 11.869 -8.994 -25.140 1.00 93.12 96 LEU A O 1
ATOM 744 N N . ASP A 1 97 ? 11.467 -8.121 -27.164 1.00 93.94 97 ASP A N 1
ATOM 745 C CA . ASP A 1 97 ? 11.345 -9.402 -27.873 1.00 93.94 97 ASP A CA 1
ATOM 746 C C . ASP A 1 97 ? 12.671 -10.172 -27.854 1.00 93.94 97 ASP A C 1
ATOM 748 O O . ASP A 1 97 ? 12.695 -11.365 -27.542 1.00 93.94 97 ASP A O 1
ATOM 752 N N . ARG A 1 98 ? 13.801 -9.487 -28.076 1.00 93.19 98 ARG A N 1
ATOM 753 C CA . ARG A 1 98 ? 15.120 -10.112 -27.921 1.00 93.19 98 ARG A CA 1
ATOM 754 C C . ARG A 1 98 ? 15.342 -10.601 -26.488 1.00 93.19 98 ARG A C 1
ATOM 756 O O . ARG A 1 98 ? 15.774 -11.733 -26.300 1.00 93.19 98 ARG A O 1
ATOM 763 N N . MET A 1 99 ? 15.014 -9.783 -25.488 1.00 92.06 99 MET A N 1
ATOM 764 C CA . MET A 1 99 ? 15.134 -10.163 -24.078 1.00 92.06 99 MET A CA 1
ATOM 765 C C . MET A 1 99 ? 14.241 -11.361 -23.725 1.00 92.06 99 MET A C 1
ATOM 767 O O . MET A 1 99 ? 14.707 -12.271 -23.051 1.00 92.06 99 MET A O 1
ATOM 771 N N . TYR A 1 100 ? 13.008 -11.409 -24.239 1.00 93.12 100 TYR A N 1
ATOM 772 C CA . TYR A 1 100 ? 12.078 -12.528 -24.067 1.00 93.12 100 TYR A CA 1
ATOM 773 C C . TYR A 1 100 ? 12.617 -13.840 -24.649 1.00 93.12 100 TYR A C 1
ATOM 775 O O . TYR A 1 100 ? 12.541 -14.883 -24.000 1.00 93.12 100 TYR A O 1
ATOM 783 N N . ARG A 1 101 ? 13.173 -13.800 -25.867 1.00 91.81 101 ARG A N 1
ATOM 784 C CA . ARG A 1 101 ? 13.744 -14.985 -26.537 1.00 91.81 101 ARG A CA 1
ATOM 785 C C . ARG A 1 101 ? 14.982 -15.523 -25.828 1.00 91.81 101 ARG A C 1
ATOM 787 O O . ARG A 1 101 ? 15.245 -16.719 -25.897 1.00 91.81 101 ARG A O 1
ATOM 794 N N . GLU A 1 102 ? 15.731 -14.648 -25.167 1.00 90.62 102 GLU A N 1
ATOM 795 C CA . GLU A 1 102 ? 16.922 -15.001 -24.395 1.00 90.62 102 GLU A CA 1
ATOM 796 C C . GLU A 1 102 ? 16.600 -15.424 -22.947 1.00 90.62 102 GLU A C 1
ATOM 798 O O . GLU A 1 102 ? 17.511 -15.834 -22.225 1.00 90.62 102 GLU A O 1
ATOM 803 N N . LEU A 1 103 ? 15.329 -15.372 -22.511 1.00 90.06 103 LEU A N 1
ATOM 804 C CA . LEU A 1 103 ? 14.946 -15.796 -21.162 1.00 90.06 103 LEU A CA 1
ATOM 805 C C . LEU A 1 103 ? 15.289 -17.278 -20.924 1.00 90.06 103 LEU A C 1
ATOM 807 O O . LEU A 1 103 ? 14.892 -18.142 -21.713 1.00 90.06 103 LEU A O 1
ATOM 811 N N . PRO A 1 104 ? 15.967 -17.611 -19.811 1.00 88.12 104 PRO A N 1
ATOM 812 C CA . PRO A 1 104 ? 16.354 -18.983 -19.513 1.00 88.12 104 PRO A CA 1
ATOM 813 C C . PRO A 1 104 ? 15.137 -19.872 -19.205 1.00 88.12 104 PRO A C 1
ATOM 815 O O . PRO A 1 104 ? 14.591 -19.841 -18.107 1.00 88.12 104 PRO A O 1
ATOM 818 N N . ARG A 1 105 ? 14.737 -20.734 -20.149 1.00 85.06 105 ARG A N 1
ATOM 819 C CA . ARG A 1 105 ? 13.606 -21.673 -19.972 1.00 85.06 105 ARG A CA 1
ATOM 820 C C . ARG A 1 105 ? 14.002 -23.021 -19.358 1.00 85.06 105 ARG A C 1
ATOM 822 O O . ARG A 1 105 ? 13.156 -23.708 -18.786 1.00 85.06 105 ARG A O 1
ATOM 829 N N . ASP A 1 106 ? 15.277 -23.394 -19.435 1.00 79.81 106 ASP A N 1
ATOM 830 C CA . ASP A 1 106 ? 15.746 -24.717 -19.018 1.00 79.81 106 ASP A CA 1
ATOM 831 C C . ASP A 1 106 ? 15.854 -24.867 -17.502 1.00 79.81 106 ASP A C 1
ATOM 833 O O . ASP A 1 106 ? 16.468 -24.049 -16.819 1.00 79.81 106 ASP A O 1
ATOM 837 N N . ALA A 1 107 ? 15.333 -25.977 -16.972 1.00 66.44 107 ALA A N 1
ATOM 838 C CA . ALA A 1 107 ? 15.247 -26.264 -15.542 1.00 66.44 107 ALA A CA 1
ATOM 839 C C . ALA A 1 107 ? 16.523 -26.832 -14.892 1.00 66.44 107 ALA A C 1
ATOM 841 O O . ALA A 1 107 ? 16.445 -27.711 -14.036 1.00 66.44 107 ALA A O 1
ATOM 842 N N . SER A 1 108 ? 17.708 -26.325 -15.244 1.00 72.00 108 SER A N 1
ATOM 843 C CA . SER A 1 108 ? 18.957 -26.795 -14.624 1.00 72.00 108 SER A CA 1
ATOM 844 C C . SER A 1 108 ? 19.067 -26.356 -13.152 1.00 72.00 108 SER A C 1
ATOM 846 O O . SER A 1 108 ? 18.822 -25.198 -12.807 1.00 72.00 108 SER A O 1
ATOM 848 N N . ALA A 1 109 ? 19.432 -27.289 -12.264 1.00 60.03 109 ALA A N 1
ATOM 849 C CA . ALA A 1 109 ? 19.388 -27.107 -10.806 1.00 60.03 109 ALA A CA 1
ATOM 850 C C . ALA A 1 109 ? 20.328 -26.004 -10.263 1.00 60.03 109 ALA A C 1
ATOM 852 O O . ALA A 1 109 ? 20.078 -25.467 -9.189 1.00 60.03 109 ALA A O 1
ATOM 853 N N . GLY A 1 110 ? 21.377 -25.631 -11.007 1.00 66.62 110 GLY A N 1
ATOM 854 C CA . GLY A 1 110 ? 22.346 -24.598 -10.608 1.00 66.62 110 GLY A CA 1
ATOM 855 C C . GLY A 1 110 ? 22.000 -23.166 -11.034 1.00 66.62 110 GLY A C 1
ATOM 856 O O . GLY A 1 110 ? 22.665 -22.233 -10.598 1.00 66.62 110 GLY A O 1
ATOM 857 N N . SER A 1 111 ? 20.976 -22.969 -11.874 1.00 74.19 111 SER A N 1
ATOM 858 C CA . SER A 1 111 ? 20.627 -21.659 -12.456 1.00 74.19 111 SER A CA 1
ATOM 859 C C . SER A 1 111 ? 19.316 -21.070 -11.926 1.00 74.19 111 SER A C 1
ATOM 861 O O . SER A 1 111 ? 18.918 -19.988 -12.351 1.00 74.19 111 SER A O 1
ATOM 863 N N . ALA A 1 112 ? 18.637 -21.755 -10.999 1.00 79.38 112 ALA A N 1
ATOM 864 C CA . ALA A 1 112 ? 17.281 -21.402 -10.576 1.00 79.38 112 ALA A CA 1
ATOM 865 C C . ALA A 1 112 ? 17.168 -19.965 -10.036 1.00 79.38 112 ALA A C 1
ATOM 867 O O . ALA A 1 112 ? 16.279 -19.231 -10.452 1.00 79.38 112 ALA A O 1
ATOM 868 N N . GLY A 1 113 ? 18.097 -19.534 -9.174 1.00 84.25 113 GLY A N 1
ATOM 869 C CA . GLY A 1 113 ? 18.084 -18.176 -8.616 1.00 84.25 113 GLY A CA 1
ATOM 870 C C . GLY A 1 113 ? 18.290 -17.090 -9.674 1.00 84.25 113 GLY A C 1
ATOM 871 O O . GLY A 1 113 ? 17.548 -16.110 -9.702 1.00 84.25 113 GLY A O 1
ATOM 872 N N . ARG A 1 114 ? 19.249 -17.291 -10.590 1.00 84.81 114 ARG A N 1
ATOM 873 C CA . ARG A 1 114 ? 19.507 -16.343 -11.682 1.00 84.81 114 ARG A CA 1
ATOM 874 C C . ARG A 1 114 ? 18.327 -16.272 -12.648 1.00 84.81 114 ARG A C 1
ATOM 876 O O . ARG A 1 114 ? 17.879 -15.180 -12.962 1.00 84.81 114 ARG A O 1
ATOM 883 N N . ARG A 1 115 ? 17.760 -17.424 -13.011 1.00 87.06 115 ARG A N 1
ATOM 884 C CA . ARG A 1 115 ? 16.551 -17.506 -13.835 1.00 87.06 115 ARG A CA 1
ATOM 885 C C . ARG A 1 115 ? 15.390 -16.746 -13.212 1.00 87.06 115 ARG A C 1
ATOM 887 O O . ARG A 1 115 ? 14.755 -15.948 -13.883 1.00 87.06 115 ARG A O 1
ATOM 894 N N . MET A 1 116 ? 15.115 -16.974 -11.929 1.00 88.12 116 MET A N 1
ATOM 895 C CA . MET A 1 116 ? 14.044 -16.256 -11.237 1.00 88.12 116 MET A CA 1
ATOM 896 C C . MET A 1 116 ? 14.273 -14.742 -11.260 1.00 88.12 116 MET A C 1
ATOM 898 O O . MET A 1 116 ? 13.311 -14.003 -11.439 1.00 88.12 116 MET A O 1
ATOM 902 N N . ALA A 1 117 ? 15.518 -14.284 -11.106 1.00 89.44 117 ALA A N 1
ATOM 903 C CA . ALA A 1 117 ? 15.853 -12.868 -11.213 1.00 89.44 117 ALA A CA 1
ATOM 904 C C . ALA A 1 117 ? 15.610 -12.322 -12.632 1.00 89.44 117 ALA A C 1
ATOM 906 O O . ALA A 1 117 ? 14.919 -11.317 -12.762 1.00 89.44 117 ALA A O 1
ATOM 907 N N . ASP A 1 118 ? 16.083 -13.017 -13.674 1.00 90.12 118 ASP A N 1
ATOM 908 C CA . ASP A 1 118 ? 15.908 -12.605 -15.078 1.00 90.12 118 ASP A CA 1
ATOM 909 C C . ASP A 1 118 ? 14.420 -12.514 -15.464 1.00 90.12 118 ASP A C 1
ATOM 911 O O . ASP A 1 118 ? 13.976 -11.537 -16.069 1.00 90.12 118 ASP A O 1
ATOM 915 N N . HIS A 1 119 ? 13.622 -13.506 -15.056 1.00 92.38 119 HIS A N 1
ATOM 916 C CA . HIS A 1 119 ? 12.178 -13.520 -15.293 1.00 92.38 119 HIS A CA 1
ATOM 917 C C . HIS A 1 119 ? 11.452 -12.410 -14.523 1.00 92.38 119 HIS A C 1
ATOM 919 O O . HIS A 1 119 ? 10.627 -11.704 -15.100 1.00 92.38 119 HIS A O 1
ATOM 925 N N . ARG A 1 120 ? 11.771 -12.208 -13.235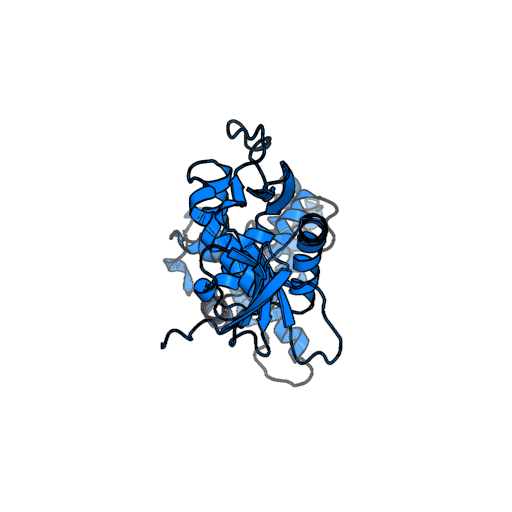 1.00 91.38 120 ARG A N 1
ATOM 926 C CA . ARG A 1 120 ? 11.180 -11.120 -12.434 1.00 91.38 120 ARG A CA 1
ATOM 927 C C . ARG A 1 120 ? 11.478 -9.759 -13.040 1.00 91.38 120 ARG A C 1
ATOM 929 O O . ARG A 1 120 ? 10.579 -8.939 -13.161 1.00 91.38 120 ARG A O 1
ATOM 936 N N . GLU A 1 121 ? 12.718 -9.538 -13.452 1.00 91.38 121 GLU A N 1
ATOM 937 C CA . GLU A 1 121 ? 13.147 -8.292 -14.073 1.00 91.38 121 GLU A CA 1
ATOM 938 C C . GLU A 1 121 ? 12.416 -8.032 -15.400 1.00 91.38 121 GLU A C 1
ATOM 940 O O . GLU A 1 121 ? 11.905 -6.929 -15.620 1.00 91.38 121 GLU A O 1
ATOM 945 N N . TYR A 1 122 ? 12.289 -9.056 -16.250 1.00 92.94 122 TYR A N 1
ATOM 946 C CA . TYR A 1 122 ? 11.520 -8.986 -17.493 1.00 92.94 122 TYR A CA 1
ATOM 947 C C . TYR A 1 122 ? 10.038 -8.667 -17.249 1.00 92.94 122 TYR A C 1
ATOM 949 O O . TYR A 1 122 ? 9.507 -7.708 -17.819 1.00 92.94 122 TYR A O 1
ATOM 957 N N . VAL A 1 123 ? 9.379 -9.420 -16.363 1.00 93.12 123 VAL A N 1
ATOM 958 C CA . VAL A 1 123 ? 7.964 -9.210 -16.019 1.00 93.12 123 VAL A CA 1
ATOM 959 C C . VAL A 1 123 ? 7.753 -7.821 -15.425 1.00 93.12 123 VAL A C 1
ATOM 961 O O . VAL A 1 123 ? 6.820 -7.125 -15.823 1.00 93.12 123 VAL A O 1
ATOM 964 N N . ALA A 1 124 ? 8.639 -7.366 -14.539 1.00 92.38 124 ALA A N 1
ATOM 965 C CA . ALA A 1 124 ? 8.525 -6.059 -13.912 1.00 92.38 124 ALA A CA 1
ATOM 966 C C . ALA A 1 124 ? 8.618 -4.913 -14.938 1.00 92.38 124 ALA A C 1
ATOM 968 O O . ALA A 1 124 ? 7.846 -3.956 -14.863 1.00 92.38 124 ALA A O 1
ATOM 969 N N . MET A 1 125 ? 9.490 -5.022 -15.951 1.00 92.38 125 MET A N 1
ATOM 970 C CA . MET A 1 125 ? 9.536 -4.053 -17.058 1.00 92.38 125 MET A CA 1
ATOM 971 C C . MET A 1 125 ? 8.235 -4.032 -17.863 1.00 92.38 125 MET A C 1
ATOM 973 O O . MET A 1 125 ? 7.705 -2.955 -18.152 1.00 92.38 125 MET A O 1
ATOM 977 N N . LEU A 1 126 ? 7.691 -5.206 -18.198 1.00 92.56 126 LEU A N 1
ATOM 978 C CA . LEU A 1 126 ? 6.426 -5.293 -18.922 1.00 92.56 126 LEU A CA 1
ATOM 979 C C . LEU A 1 126 ? 5.246 -4.768 -18.106 1.00 92.56 126 LEU A C 1
ATOM 981 O O . LEU A 1 126 ? 4.390 -4.087 -18.666 1.00 92.56 126 LEU A O 1
ATOM 985 N N . ARG A 1 127 ? 5.211 -5.014 -16.792 1.00 91.81 127 ARG A N 1
ATOM 986 C CA . ARG A 1 127 ? 4.193 -4.451 -15.894 1.00 91.81 127 ARG A CA 1
ATOM 987 C C . ARG A 1 127 ? 4.224 -2.934 -15.900 1.00 91.81 127 ARG A C 1
ATOM 989 O O . ARG A 1 127 ? 3.179 -2.309 -16.044 1.00 91.81 127 ARG A O 1
ATOM 996 N N . ARG A 1 128 ? 5.407 -2.330 -15.779 1.00 91.88 128 ARG A N 1
ATOM 997 C CA . ARG A 1 128 ? 5.533 -0.867 -15.805 1.00 91.88 128 ARG A CA 1
ATOM 998 C C . ARG A 1 128 ? 5.063 -0.303 -17.135 1.00 91.88 128 ARG A C 1
ATOM 1000 O O . ARG A 1 128 ? 4.274 0.634 -17.155 1.00 91.88 128 ARG A O 1
ATOM 1007 N N . ARG A 1 129 ? 5.480 -0.910 -18.249 1.00 91.31 129 ARG A N 1
ATOM 1008 C CA . ARG A 1 129 ? 4.999 -0.511 -19.574 1.00 91.31 129 ARG A CA 1
ATOM 1009 C C . ARG A 1 129 ? 3.479 -0.640 -19.681 1.00 91.31 129 ARG A C 1
ATOM 1011 O O . ARG A 1 129 ? 2.820 0.292 -20.128 1.00 91.31 129 ARG A O 1
ATOM 1018 N N . GLN A 1 130 ? 2.922 -1.762 -19.233 1.00 90.31 130 GLN A N 1
ATOM 1019 C CA . GLN A 1 130 ? 1.482 -1.996 -19.220 1.00 90.31 130 GLN A CA 1
ATOM 1020 C C . GLN A 1 130 ? 0.752 -0.954 -18.369 1.00 90.31 130 GLN A C 1
ATOM 1022 O O . GLN A 1 130 ? -0.297 -0.500 -18.796 1.00 90.31 130 GLN A O 1
ATOM 1027 N N . PHE A 1 131 ? 1.294 -0.546 -17.219 1.00 90.62 131 PHE A N 1
ATOM 1028 C CA . PHE A 1 131 ? 0.705 0.491 -16.369 1.00 90.62 131 PHE A CA 1
ATOM 1029 C C . PHE A 1 131 ? 0.570 1.831 -17.098 1.00 90.62 131 PHE A C 1
ATOM 1031 O O . PHE A 1 131 ? -0.511 2.410 -17.104 1.00 90.62 131 PHE A O 1
ATOM 1038 N N . PHE A 1 132 ? 1.634 2.300 -17.752 1.00 89.88 132 PHE A N 1
ATOM 1039 C CA . PHE A 1 132 ? 1.604 3.585 -18.454 1.00 89.88 132 PHE A CA 1
ATOM 1040 C C . PHE A 1 132 ? 0.825 3.554 -19.773 1.00 89.88 132 PHE A C 1
ATOM 1042 O O . PHE A 1 132 ? 0.296 4.578 -20.197 1.00 89.88 132 PHE A O 1
ATOM 1049 N N . GLU A 1 133 ? 0.791 2.407 -20.454 1.00 91.00 133 GLU A N 1
ATOM 1050 C CA . GLU A 1 133 ? 0.157 2.285 -21.769 1.00 91.00 133 GLU A CA 1
ATOM 1051 C C . GLU A 1 133 ? -1.260 1.716 -21.693 1.00 91.00 133 GLU A C 1
ATOM 1053 O O . GLU A 1 133 ? -1.902 1.599 -22.731 1.00 91.00 133 GLU A O 1
ATOM 1058 N N . ARG A 1 134 ? -1.778 1.338 -20.520 1.00 90.25 134 ARG A N 1
ATOM 1059 C CA . ARG A 1 134 ? -3.095 0.697 -20.420 1.00 90.25 134 ARG A CA 1
ATOM 1060 C C . ARG A 1 134 ? -4.210 1.606 -20.934 1.00 90.25 134 ARG A C 1
ATOM 1062 O O . ARG A 1 134 ? -4.260 2.780 -20.587 1.00 90.25 134 ARG A O 1
ATOM 1069 N N . ARG A 1 135 ? -5.134 1.052 -21.729 1.00 89.62 135 ARG A N 1
ATOM 1070 C CA . ARG A 1 135 ? -6.283 1.805 -22.278 1.00 89.62 135 ARG A CA 1
ATOM 1071 C C . ARG A 1 135 ? -7.483 1.911 -21.339 1.00 89.62 135 ARG A C 1
ATOM 1073 O O . ARG A 1 135 ? -8.324 2.781 -21.544 1.00 89.62 135 ARG A O 1
ATOM 1080 N N . ASP A 1 136 ? -7.606 0.990 -20.391 1.00 88.81 136 ASP A N 1
ATOM 1081 C CA . ASP A 1 136 ? -8.706 0.929 -19.427 1.00 88.81 136 ASP A CA 1
ATOM 1082 C C . ASP A 1 136 ? -8.284 1.496 -18.061 1.00 88.81 136 ASP A C 1
ATOM 1084 O O . ASP A 1 136 ? -7.105 1.718 -17.807 1.00 88.81 136 ASP A O 1
ATOM 1088 N N . GLU A 1 137 ? -9.242 1.699 -17.155 1.00 85.81 137 GLU A N 1
ATOM 1089 C CA . GLU A 1 137 ? -8.991 2.198 -15.789 1.00 85.81 137 GLU A CA 1
ATOM 1090 C C . GLU A 1 137 ? -8.357 1.149 -14.854 1.00 85.81 137 GLU A C 1
ATOM 1092 O O . GLU A 1 137 ? -8.001 1.457 -13.714 1.00 85.81 137 GLU A O 1
ATOM 1097 N N . ASN A 1 138 ? -8.167 -0.088 -15.327 1.00 85.25 138 ASN A N 1
ATOM 1098 C CA . ASN A 1 138 ? -7.618 -1.185 -14.527 1.00 85.25 138 ASN A CA 1
ATOM 1099 C C . ASN A 1 138 ? -6.108 -1.015 -14.265 1.00 85.25 138 ASN A C 1
ATOM 1101 O O . ASN A 1 138 ? -5.490 -1.847 -13.602 1.00 85.25 138 ASN A O 1
ATOM 1105 N N . TRP A 1 139 ? -5.486 0.065 -14.753 1.00 86.06 139 TRP A N 1
ATOM 1106 C CA . TRP A 1 139 ? -4.136 0.461 -14.345 1.00 86.06 139 TRP A CA 1
ATOM 1107 C C . TRP A 1 139 ? -4.070 0.750 -12.838 1.00 86.06 139 TRP A C 1
ATOM 1109 O O . TRP A 1 139 ? -3.038 0.504 -12.217 1.00 86.06 139 TRP A O 1
ATOM 1119 N N . LYS A 1 140 ? -5.178 1.195 -12.224 1.00 85.56 140 LYS A N 1
ATOM 1120 C CA . LYS A 1 140 ? -5.265 1.466 -10.779 1.00 85.56 140 LYS A CA 1
ATOM 1121 C C . LYS A 1 140 ? -5.054 0.214 -9.935 1.00 85.56 140 LYS A C 1
ATOM 1123 O O . LYS A 1 140 ? -4.426 0.287 -8.888 1.00 85.56 140 LYS A O 1
ATOM 1128 N N . GLU A 1 141 ? -5.516 -0.941 -10.409 1.00 82.75 141 GLU A N 1
ATOM 1129 C CA . GLU A 1 141 ? -5.330 -2.230 -9.726 1.00 82.75 141 GLU A CA 1
ATOM 1130 C C . GLU A 1 141 ? -3.876 -2.706 -9.739 1.00 82.75 141 GLU A C 1
ATOM 1132 O O . GLU A 1 141 ? -3.515 -3.632 -9.016 1.00 82.75 141 GLU A O 1
ATOM 1137 N N . MET A 1 142 ? -3.039 -2.101 -10.582 1.00 86.69 142 MET A N 1
ATOM 1138 C CA . MET A 1 142 ? -1.621 -2.421 -10.620 1.00 86.69 142 MET A CA 1
ATOM 1139 C C . MET A 1 142 ? -0.874 -1.741 -9.468 1.00 86.69 142 MET A C 1
ATOM 1141 O O . MET A 1 142 ? 0.225 -2.196 -9.147 1.00 86.69 142 MET A O 1
ATOM 1145 N N . LEU A 1 143 ? -1.435 -0.666 -8.882 1.00 87.25 143 LEU A N 1
ATOM 1146 C CA . LEU A 1 143 ? -0.794 0.126 -7.826 1.00 87.25 143 LEU A CA 1
ATOM 1147 C C . LEU A 1 143 ? -0.510 -0.757 -6.604 1.00 87.25 143 LEU A C 1
ATOM 1149 O O . LEU A 1 143 ? -1.338 -1.607 -6.274 1.00 87.25 143 LEU A O 1
ATOM 1153 N N . PRO A 1 144 ? 0.604 -0.526 -5.885 1.00 86.00 144 PRO A N 1
ATOM 1154 C CA . PRO A 1 144 ? 0.881 -1.231 -4.632 1.00 86.00 144 PRO A CA 1
ATOM 1155 C C . PRO A 1 144 ? -0.228 -1.056 -3.582 1.00 86.00 144 PRO A C 1
ATOM 1157 O O . PRO A 1 144 ? -0.448 -1.943 -2.761 1.00 86.00 144 PRO A O 1
ATOM 1160 N N . TYR A 1 145 ? -0.950 0.067 -3.646 1.00 89.25 145 TYR A N 1
ATOM 1161 C CA . TYR A 1 145 ? -2.032 0.436 -2.736 1.00 89.25 145 TYR A CA 1
ATOM 1162 C C . TYR A 1 145 ? -3.389 0.342 -3.437 1.00 89.25 145 TYR A C 1
ATOM 1164 O O . TYR A 1 145 ? -3.785 1.249 -4.177 1.00 89.25 145 TYR A O 1
ATOM 1172 N N . ARG A 1 146 ? -4.140 -0.733 -3.172 1.00 88.31 146 ARG A N 1
ATOM 1173 C CA . ARG A 1 146 ? -5.483 -0.948 -3.747 1.00 88.31 146 ARG A CA 1
ATOM 1174 C C . ARG A 1 146 ? -6.481 0.093 -3.249 1.00 88.31 146 ARG A C 1
ATOM 1176 O O . ARG A 1 146 ? -7.426 0.449 -3.950 1.00 88.31 146 ARG A O 1
ATOM 1183 N N . THR A 1 147 ? -6.262 0.594 -2.040 1.00 92.19 147 THR A N 1
ATOM 1184 C CA . THR A 1 147 ? -7.124 1.572 -1.381 1.00 92.19 147 THR A 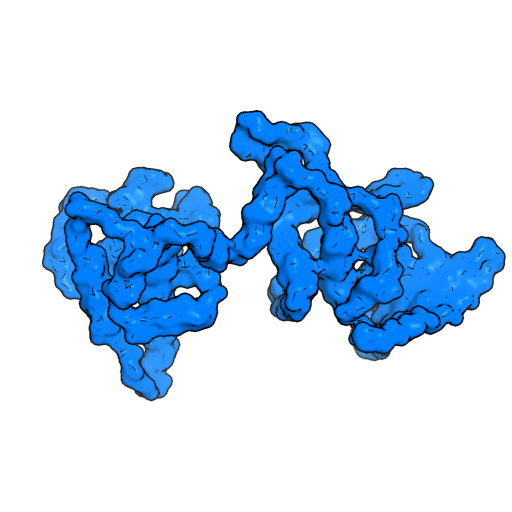CA 1
ATOM 1185 C C . THR A 1 147 ? -6.735 3.022 -1.647 1.00 92.19 147 THR A C 1
ATOM 1187 O O . THR A 1 147 ? -7.466 3.911 -1.216 1.00 92.19 147 THR A O 1
ATOM 1190 N N . ALA A 1 148 ? -5.668 3.299 -2.409 1.00 91.94 148 ALA A N 1
ATOM 1191 C CA . ALA A 1 148 ? -5.180 4.663 -2.644 1.00 91.94 148 ALA A CA 1
ATOM 1192 C C . ALA A 1 148 ? -6.259 5.613 -3.176 1.00 91.94 148 ALA A C 1
ATOM 1194 O O . ALA A 1 148 ? -6.370 6.741 -2.710 1.00 91.94 148 ALA A O 1
ATOM 1195 N N . SER A 1 149 ? -7.100 5.153 -4.108 1.00 92.19 149 SER A N 1
ATOM 1196 C CA . SER A 1 149 ? -8.203 5.975 -4.628 1.00 92.19 149 SER A CA 1
ATOM 1197 C C . SER A 1 149 ? -9.274 6.258 -3.571 1.00 92.19 149 SER A C 1
ATOM 1199 O O . SER A 1 149 ? -9.827 7.352 -3.541 1.00 92.19 149 SER A O 1
ATOM 1201 N N . ALA A 1 150 ? -9.574 5.293 -2.697 1.00 93.50 150 ALA A N 1
ATOM 1202 C CA . ALA A 1 150 ? -10.521 5.494 -1.603 1.00 93.50 150 ALA A CA 1
ATOM 1203 C C . ALA A 1 150 ? -9.940 6.450 -0.554 1.00 93.50 150 ALA A C 1
ATOM 1205 O O . ALA A 1 150 ? -10.596 7.418 -0.183 1.00 93.50 150 ALA A O 1
ATOM 1206 N N . PHE A 1 151 ? -8.685 6.239 -0.154 1.00 94.81 151 PHE A N 1
ATOM 1207 C CA . PHE A 1 151 ? -7.967 7.108 0.772 1.00 94.81 151 PHE A CA 1
ATOM 1208 C C . PHE A 1 151 ? -7.862 8.542 0.247 1.00 94.81 151 PHE A C 1
ATOM 1210 O O . PHE A 1 151 ? -8.148 9.481 0.984 1.00 94.81 151 PHE A O 1
ATOM 1217 N N . TRP A 1 152 ? -7.546 8.711 -1.043 1.00 92.75 152 TRP A N 1
ATOM 1218 C CA . TRP A 1 152 ? -7.507 10.014 -1.707 1.00 92.75 152 TRP A CA 1
ATOM 1219 C C . TRP A 1 152 ? -8.821 10.775 -1.527 1.00 92.75 152 TRP A C 1
ATOM 1221 O O . TRP A 1 152 ? -8.807 11.907 -1.059 1.00 92.75 152 TRP A O 1
ATOM 1231 N N . ARG A 1 153 ? -9.963 10.124 -1.782 1.00 93.62 153 ARG A N 1
ATOM 1232 C CA . ARG A 1 153 ? -11.295 10.726 -1.602 1.00 93.62 153 ARG A CA 1
ATOM 1233 C C . ARG A 1 153 ? -11.590 11.130 -0.156 1.00 93.62 153 ARG A C 1
ATOM 1235 O O . ARG A 1 153 ? -12.361 12.061 0.069 1.00 93.62 153 ARG A O 1
ATOM 1242 N N . LEU A 1 154 ? -11.008 10.435 0.823 1.00 94.38 154 LEU A N 1
ATOM 1243 C CA . LEU A 1 154 ? -11.143 10.786 2.237 1.00 94.38 154 LEU A CA 1
ATOM 1244 C C . LEU A 1 154 ? -10.323 12.033 2.567 1.00 94.38 154 LEU A C 1
ATOM 1246 O O . LEU A 1 154 ? -10.864 12.979 3.137 1.00 94.38 154 LEU A O 1
ATOM 1250 N N . VAL A 1 155 ? -9.045 12.069 2.172 1.00 92.69 155 VAL A N 1
ATOM 1251 C CA . VAL A 1 155 ? -8.160 13.208 2.470 1.00 92.69 155 VAL A CA 1
ATOM 1252 C C . VAL A 1 155 ? -8.528 14.466 1.684 1.00 92.69 155 VAL A C 1
ATOM 1254 O O . VAL A 1 155 ? -8.403 15.568 2.217 1.00 92.69 155 VAL A O 1
ATOM 1257 N N . THR A 1 156 ? -9.083 14.327 0.474 1.00 91.00 156 THR A N 1
ATOM 1258 C CA . THR A 1 156 ? -9.608 15.456 -0.313 1.00 91.00 156 THR A CA 1
ATOM 1259 C C . THR A 1 156 ? -10.993 15.928 0.137 1.00 91.00 156 THR A C 1
ATOM 1261 O O . THR A 1 156 ? -11.458 16.978 -0.312 1.00 91.00 156 THR A O 1
ATOM 1264 N N . GLY A 1 157 ? -11.642 15.221 1.067 1.00 88.75 157 GLY A N 1
ATOM 1265 C CA . GLY A 1 157 ? -12.960 15.588 1.589 1.00 88.75 157 GLY A CA 1
ATOM 1266 C C . GLY A 1 157 ? -14.124 15.282 0.639 1.00 88.75 157 GLY A C 1
ATOM 1267 O O . GLY A 1 157 ? -15.254 15.678 0.914 1.00 88.75 157 GLY A O 1
ATOM 1268 N N . GLU A 1 158 ? -13.886 14.545 -0.450 1.00 91.38 158 GLU A N 1
ATOM 1269 C CA . GLU A 1 158 ? -14.945 14.016 -1.322 1.00 91.38 158 GLU A CA 1
ATOM 1270 C C . GLU A 1 158 ? -15.819 12.975 -0.607 1.00 91.38 158 GLU A C 1
ATOM 1272 O O . GLU A 1 158 ? -16.924 12.656 -1.046 1.00 91.38 158 GLU A O 1
ATOM 1277 N N . THR A 1 159 ? -15.314 12.372 0.469 1.00 93.44 159 THR A N 1
ATOM 1278 C CA . THR A 1 159 ? -16.028 11.397 1.298 1.00 93.44 159 THR A CA 1
ATOM 1279 C C . THR A 1 159 ? -15.730 11.655 2.771 1.00 93.44 159 THR A C 1
ATOM 1281 O O . THR A 1 159 ? -14.596 11.939 3.143 1.00 93.44 159 THR A O 1
ATOM 1284 N N . GLN A 1 160 ? -16.756 11.575 3.622 1.00 92.69 160 GLN A N 1
ATOM 1285 C CA . GLN A 1 160 ? -16.608 11.828 5.056 1.00 92.69 160 GLN A CA 1
ATOM 1286 C C . GLN A 1 160 ? -15.928 10.636 5.751 1.00 92.69 160 GLN A C 1
ATOM 1288 O O . GLN A 1 160 ? -16.472 9.529 5.690 1.00 92.69 160 GLN A O 1
ATOM 1293 N N . PRO A 1 161 ? -14.801 10.836 6.467 1.00 93.94 161 PRO A N 1
ATOM 1294 C CA . PRO A 1 161 ? -14.087 9.735 7.114 1.00 93.94 161 PRO A CA 1
ATOM 1295 C C . PRO A 1 161 ? -14.916 8.976 8.153 1.00 93.94 161 PRO A C 1
ATOM 1297 O O . PRO A 1 161 ? -14.829 7.753 8.215 1.00 93.94 161 PRO A O 1
ATOM 1300 N N . GLY A 1 162 ? -15.797 9.658 8.891 1.00 93.88 162 GLY A N 1
ATOM 1301 C CA . GLY A 1 162 ? -16.638 9.039 9.921 1.00 93.88 162 GLY A CA 1
ATOM 1302 C C . GLY A 1 162 ? -17.509 7.869 9.439 1.00 93.88 162 GLY A C 1
ATOM 1303 O O . GLY A 1 162 ? -17.808 6.979 10.230 1.00 93.88 162 GLY A O 1
ATOM 1304 N N . ILE A 1 163 ? -17.856 7.806 8.145 1.00 93.44 163 ILE A N 1
ATOM 1305 C CA . ILE A 1 163 ? -18.624 6.690 7.557 1.00 93.44 163 ILE A CA 1
ATOM 1306 C C . ILE A 1 163 ? -17.838 5.368 7.634 1.00 93.44 163 ILE A C 1
ATOM 1308 O O . ILE A 1 163 ? -18.432 4.302 7.774 1.00 93.44 163 ILE A O 1
ATOM 1312 N N . HIS A 1 164 ? -16.505 5.436 7.605 1.00 93.75 164 HIS A N 1
ATOM 1313 C CA . HIS A 1 164 ? -15.611 4.276 7.634 1.00 93.75 164 HIS A CA 1
ATOM 1314 C C . HIS A 1 164 ? -15.133 3.905 9.046 1.00 93.75 164 HIS A C 1
ATOM 1316 O O . HIS A 1 164 ? -14.300 3.009 9.194 1.00 93.75 164 HIS A O 1
ATOM 1322 N N . LEU A 1 165 ? -15.637 4.565 10.098 1.00 95.25 165 LEU A N 1
ATOM 1323 C CA . LEU A 1 165 ? -15.199 4.312 11.473 1.00 95.25 165 LEU A CA 1
ATOM 1324 C C . LEU A 1 165 ? -15.375 2.837 11.870 1.00 95.25 165 LEU A C 1
ATOM 1326 O O . LEU A 1 165 ? -14.434 2.226 12.373 1.00 95.25 165 LEU A O 1
ATOM 1330 N N . ASP A 1 166 ? -16.542 2.245 11.600 1.00 93.56 166 ASP A N 1
ATOM 1331 C CA . ASP A 1 166 ? -16.818 0.839 11.933 1.00 93.56 166 ASP A CA 1
ATOM 1332 C C . ASP A 1 166 ? -15.863 -0.127 11.210 1.00 93.56 166 ASP A C 1
ATOM 1334 O O . ASP A 1 166 ? -15.354 -1.079 11.807 1.00 93.56 166 ASP A O 1
ATOM 1338 N N . GLU A 1 167 ? -15.542 0.156 9.944 1.00 93.12 167 GLU A N 1
ATOM 1339 C CA . GLU A 1 167 ? -14.600 -0.637 9.150 1.00 93.12 167 GLU A CA 1
ATOM 1340 C C . GLU A 1 167 ? -13.182 -0.568 9.728 1.00 93.12 167 GLU A C 1
ATOM 1342 O O . GLU A 1 167 ? -12.505 -1.598 9.817 1.00 93.12 167 GLU A O 1
ATOM 1347 N N . VAL A 1 168 ? -12.750 0.617 10.173 1.00 94.12 168 VAL A N 1
ATOM 1348 C CA . VAL A 1 168 ? -11.449 0.828 10.822 1.00 94.12 168 VAL A CA 1
ATOM 1349 C C . VAL A 1 168 ? -11.381 0.103 12.167 1.00 94.12 168 VAL A C 1
ATOM 1351 O O . VAL A 1 168 ? -10.431 -0.643 12.409 1.00 94.12 168 VAL A O 1
ATOM 1354 N N . LEU A 1 169 ? -12.389 0.251 13.033 1.00 94.00 169 LEU A N 1
ATOM 1355 C CA . LEU A 1 169 ? -12.418 -0.433 14.333 1.00 94.00 169 LEU A CA 1
ATOM 1356 C C . LEU A 1 169 ? -12.450 -1.959 14.162 1.00 94.00 169 LEU A C 1
ATOM 1358 O O . LEU A 1 169 ? -11.724 -2.689 14.844 1.00 94.00 169 LEU A O 1
ATOM 1362 N N . THR A 1 170 ? -13.239 -2.446 13.202 1.00 92.88 170 THR A N 1
ATOM 1363 C CA . THR A 1 170 ? -13.309 -3.863 12.826 1.00 92.88 170 THR A CA 1
ATOM 1364 C C . THR A 1 170 ? -11.949 -4.389 12.370 1.00 92.88 170 THR A C 1
ATOM 1366 O O . THR A 1 170 ? -11.534 -5.466 12.808 1.00 92.88 170 THR A O 1
ATOM 1369 N N . ALA A 1 171 ? -11.232 -3.636 11.536 1.00 92.25 171 ALA A N 1
ATOM 1370 C CA . ALA A 1 171 ? -9.906 -4.013 11.064 1.00 92.25 171 ALA A CA 1
ATOM 1371 C C . ALA A 1 171 ? -8.885 -4.088 12.204 1.00 92.25 171 ALA A C 1
ATOM 1373 O O . ALA A 1 171 ? -8.162 -5.081 12.303 1.00 92.25 171 ALA A O 1
ATOM 1374 N N . ILE A 1 172 ? -8.865 -3.099 13.109 1.00 91.38 172 ILE A N 1
ATOM 1375 C CA . ILE A 1 172 ? -7.974 -3.126 14.280 1.00 91.38 172 ILE A CA 1
ATOM 1376 C C . ILE A 1 172 ? -8.290 -4.352 15.144 1.00 91.38 172 ILE A C 1
ATOM 1378 O O . ILE A 1 172 ? -7.380 -5.089 15.518 1.00 91.38 172 ILE A O 1
ATOM 1382 N N . ASN A 1 173 ? -9.569 -4.656 15.384 1.00 90.50 173 ASN A N 1
ATOM 1383 C CA . ASN A 1 173 ? -9.968 -5.859 16.117 1.00 90.50 173 ASN A CA 1
ATOM 1384 C C . ASN A 1 173 ? -9.445 -7.153 15.460 1.00 90.50 173 ASN A C 1
ATOM 1386 O O . ASN A 1 173 ? -8.967 -8.053 16.160 1.00 90.50 173 ASN A O 1
ATOM 1390 N N . ARG A 1 174 ? -9.490 -7.251 14.122 1.00 88.69 174 ARG A N 1
ATOM 1391 C CA . ARG A 1 174 ? -8.883 -8.374 13.379 1.00 88.69 174 ARG A CA 1
ATOM 1392 C C . ARG A 1 174 ? -7.369 -8.420 13.571 1.00 88.69 174 ARG A C 1
ATOM 1394 O O . ARG A 1 174 ? -6.834 -9.492 13.851 1.00 88.69 174 ARG A O 1
ATOM 1401 N N . GLY A 1 175 ? -6.703 -7.267 13.517 1.00 87.00 175 GLY A N 1
ATOM 1402 C CA . GLY A 1 175 ? -5.275 -7.113 13.808 1.00 87.00 175 GLY A CA 1
ATOM 1403 C C . GLY A 1 175 ? -4.885 -7.520 15.237 1.00 87.00 175 GLY A C 1
ATOM 1404 O O . GLY A 1 175 ? -3.796 -8.042 15.464 1.00 87.00 175 GLY A O 1
ATOM 1405 N N . GLU A 1 176 ? -5.790 -7.390 16.208 1.00 84.25 176 GLU A N 1
ATOM 1406 C CA . GLU A 1 176 ? -5.617 -7.881 17.587 1.00 84.25 176 GLU A CA 1
ATOM 1407 C C . GLU A 1 176 ? -5.847 -9.406 17.730 1.00 84.25 176 GLU A C 1
ATOM 1409 O O . GLU A 1 176 ? -5.720 -9.991 18.819 1.00 84.25 176 GLU A O 1
ATOM 1414 N N . GLY A 1 177 ? -6.158 -10.084 16.622 1.00 83.19 177 GLY A N 1
ATOM 1415 C CA . GLY A 1 177 ? -6.335 -11.530 16.539 1.00 83.19 177 GLY A CA 1
ATOM 1416 C C . GLY A 1 177 ? -7.762 -12.005 16.810 1.00 83.19 177 GLY A C 1
ATOM 1417 O O . GLY A 1 177 ? -7.941 -13.167 17.191 1.00 83.19 177 GLY A O 1
ATOM 1418 N N . LEU A 1 178 ? -8.762 -11.131 16.651 1.00 85.31 178 LEU A N 1
ATOM 1419 C CA . LEU A 1 178 ? -10.178 -11.491 16.726 1.00 85.31 178 LEU A CA 1
ATOM 1420 C C . LEU A 1 178 ? -10.680 -11.936 15.351 1.00 85.31 178 LEU A C 1
ATOM 1422 O O . LEU A 1 178 ? -10.641 -11.184 14.383 1.00 85.31 178 LEU A O 1
ATOM 1426 N N . SER A 1 179 ? -11.181 -13.165 15.262 1.00 78.31 179 SER A N 1
ATOM 1427 C CA . SER A 1 179 ? -11.599 -13.756 13.982 1.00 78.31 179 SER A CA 1
ATOM 1428 C C . SER A 1 179 ? -12.929 -13.199 13.454 1.00 78.31 179 SER A C 1
ATOM 1430 O O . SER A 1 179 ? -13.079 -12.976 12.255 1.00 78.31 179 SER A O 1
ATOM 1432 N N . ASN A 1 180 ? -13.891 -12.956 14.350 1.00 80.44 180 ASN A N 1
ATOM 1433 C CA . ASN A 1 180 ? -15.211 -12.414 14.031 1.00 80.44 180 ASN A CA 1
ATOM 1434 C C . ASN A 1 180 ? -15.538 -11.221 14.948 1.00 80.44 180 ASN A C 1
ATOM 1436 O O . ASN A 1 180 ? -16.337 -11.353 15.882 1.00 80.44 180 ASN A O 1
ATOM 1440 N N . PRO A 1 181 ? -14.897 -10.062 14.721 1.00 81.38 181 PRO A N 1
ATOM 1441 C CA . PRO A 1 181 ? -15.061 -8.881 15.566 1.00 81.38 181 PRO A CA 1
ATOM 1442 C C . PRO A 1 181 ? -16.469 -8.285 15.511 1.00 81.38 181 PRO A C 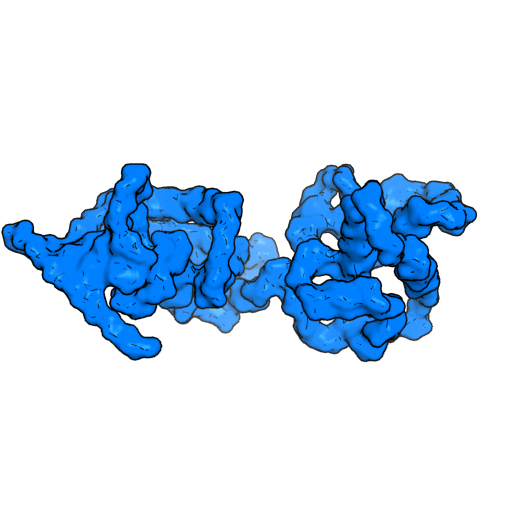1
ATOM 1444 O O . PRO A 1 181 ? -16.872 -7.653 16.478 1.00 81.38 181 PRO A O 1
ATOM 1447 N N . LYS A 1 182 ? -17.259 -8.547 14.456 1.00 81.31 182 LYS A N 1
ATOM 1448 C CA . LYS A 1 182 ? -18.647 -8.064 14.345 1.00 81.31 182 LYS A CA 1
ATOM 1449 C C . LYS A 1 182 ? -19.518 -8.503 15.528 1.00 81.31 182 LYS A C 1
ATOM 1451 O O . LYS A 1 182 ? -20.469 -7.819 15.884 1.00 81.31 182 LYS A O 1
ATOM 1456 N N . ARG A 1 183 ? -19.165 -9.612 16.192 1.00 79.50 183 ARG A N 1
ATOM 1457 C CA . ARG A 1 183 ? -19.833 -10.092 17.418 1.00 79.50 183 ARG A CA 1
ATOM 1458 C C . ARG A 1 183 ? -19.672 -9.163 18.620 1.00 79.50 183 ARG A C 1
ATOM 1460 O O . ARG A 1 183 ? -20.433 -9.278 19.575 1.00 79.50 183 ARG A O 1
ATOM 1467 N N . LEU A 1 184 ? -18.676 -8.283 18.597 1.00 79.38 184 LEU A N 1
ATOM 1468 C CA . LEU A 1 184 ? -18.465 -7.280 19.636 1.00 79.38 184 LEU A CA 1
ATOM 1469 C C . LEU A 1 184 ? -19.386 -6.067 19.458 1.00 79.38 184 LEU A C 1
ATOM 1471 O O . LEU A 1 184 ? -19.520 -5.287 20.398 1.00 79.38 184 LEU A O 1
ATOM 1475 N N . GLY A 1 185 ? -20.051 -5.945 18.303 1.00 82.88 185 GLY A N 1
ATOM 1476 C CA . GLY A 1 185 ? -20.807 -4.758 17.924 1.00 82.88 185 GLY A CA 1
ATOM 1477 C C . GLY A 1 185 ? -19.885 -3.558 17.711 1.00 82.88 185 GLY A C 1
ATOM 1478 O O . GLY A 1 185 ? -18.730 -3.715 17.318 1.00 82.88 185 GLY A O 1
ATOM 1479 N N . ASN A 1 186 ? -20.394 -2.365 18.012 1.00 86.56 186 ASN A N 1
ATOM 1480 C CA . ASN A 1 186 ? -19.658 -1.108 17.896 1.00 86.56 186 ASN A CA 1
ATOM 1481 C C . ASN A 1 186 ? -18.654 -0.952 19.056 1.00 86.56 186 ASN A C 1
ATOM 1483 O O . ASN A 1 186 ? -18.924 -0.271 20.049 1.00 86.56 186 ASN A O 1
ATOM 1487 N N . SER A 1 187 ? -17.532 -1.675 19.020 1.00 89.81 187 SER A N 1
ATOM 1488 C CA . SER A 1 187 ? -16.514 -1.649 20.080 1.00 89.81 187 SER A CA 1
ATOM 1489 C C . SER A 1 187 ? -15.121 -2.004 19.571 1.00 89.81 187 SER A C 1
ATOM 1491 O O . SER A 1 187 ? -14.952 -2.903 18.746 1.00 89.81 187 SER A O 1
ATOM 1493 N N . LEU A 1 188 ? -14.107 -1.358 20.142 1.00 90.69 188 LEU A N 1
ATOM 1494 C CA . LEU A 1 188 ? -12.702 -1.701 19.947 1.00 90.69 188 LEU A CA 1
ATOM 1495 C C . LEU A 1 188 ? -12.216 -2.593 21.095 1.00 90.69 188 LEU A C 1
ATOM 1497 O O . LEU A 1 188 ? -12.389 -2.260 22.267 1.00 90.69 188 LEU A O 1
ATOM 1501 N N . ALA A 1 189 ? -11.583 -3.715 20.771 1.00 89.06 189 ALA A N 1
ATOM 1502 C CA . ALA A 1 189 ? -10.978 -4.639 21.719 1.00 89.06 189 ALA A CA 1
ATOM 1503 C C . ALA A 1 189 ? -9.454 -4.581 21.603 1.00 89.06 189 ALA A C 1
ATOM 1505 O O . ALA A 1 189 ? -8.894 -5.016 20.603 1.00 89.06 189 ALA A O 1
ATOM 1506 N N . LEU A 1 190 ? -8.768 -4.115 22.646 1.00 86.00 190 LEU A N 1
ATOM 1507 C CA . LEU A 1 190 ? -7.304 -4.043 22.660 1.00 86.00 190 LEU A CA 1
ATOM 1508 C C . LEU A 1 190 ? -6.707 -5.064 23.612 1.00 86.00 190 LEU A C 1
ATOM 1510 O O . LEU A 1 190 ? -7.096 -5.147 24.781 1.00 86.00 190 LEU A O 1
ATOM 1514 N N . ARG A 1 191 ? -5.733 -5.838 23.133 1.00 80.69 191 ARG A N 1
ATOM 1515 C CA . ARG A 1 191 ? -5.097 -6.872 23.947 1.00 80.69 191 ARG A CA 1
ATOM 1516 C C . ARG A 1 191 ? -4.230 -6.247 25.043 1.00 80.69 191 ARG A C 1
ATOM 1518 O O . ARG A 1 191 ? -3.342 -5.451 24.760 1.00 80.69 191 ARG A O 1
ATOM 1525 N N . VAL A 1 192 ? -4.455 -6.653 26.297 1.00 70.69 192 VAL A N 1
ATOM 1526 C CA . VAL A 1 192 ? -3.804 -6.037 27.472 1.00 70.69 192 VAL A CA 1
ATOM 1527 C C . VAL A 1 192 ? -2.333 -6.425 27.579 1.00 70.69 192 VAL A C 1
ATOM 1529 O O . VAL A 1 192 ? -1.481 -5.568 27.787 1.00 70.69 192 VAL A O 1
ATOM 1532 N N . ARG A 1 193 ? -2.031 -7.724 27.458 1.00 67.62 193 ARG A N 1
ATOM 1533 C CA . ARG A 1 193 ? -0.670 -8.278 27.427 1.00 67.62 193 ARG A CA 1
ATOM 1534 C C . ARG A 1 193 ? -0.647 -9.599 26.663 1.00 67.62 193 ARG A C 1
ATOM 1536 O O . ARG A 1 193 ? -1.629 -10.348 26.636 1.00 67.62 193 ARG A O 1
ATOM 1543 N N . VAL A 1 194 ? 0.502 -9.905 26.072 1.00 61.38 194 VAL A N 1
ATOM 1544 C CA . VAL A 1 194 ? 0.826 -11.256 25.609 1.00 61.38 194 VAL A CA 1
ATOM 1545 C C . VAL A 1 194 ? 1.493 -11.975 26.778 1.00 61.38 194 VAL A C 1
ATOM 1547 O O . VAL A 1 194 ? 2.566 -11.578 27.214 1.00 61.38 194 VAL A O 1
ATOM 1550 N N . VAL A 1 195 ? 0.829 -12.991 27.329 1.00 61.50 195 VAL A N 1
ATOM 1551 C CA . VAL A 1 195 ? 1.410 -13.855 28.366 1.00 61.50 195 VAL A CA 1
ATOM 1552 C C . VAL A 1 195 ? 1.985 -15.085 27.673 1.00 61.50 195 VAL A C 1
ATOM 1554 O O . VAL A 1 195 ? 1.246 -15.801 26.990 1.00 61.50 195 VAL A O 1
ATOM 1557 N N . GLU A 1 196 ? 3.287 -15.330 27.823 1.00 51.09 196 GLU A N 1
ATOM 1558 C CA . GLU A 1 196 ? 3.922 -16.546 27.309 1.00 51.09 196 GLU A CA 1
ATOM 1559 C C . GLU A 1 196 ? 3.255 -17.785 27.921 1.00 51.09 196 GLU A C 1
ATOM 1561 O O . GLU A 1 196 ? 3.069 -17.870 29.133 1.00 51.09 196 GLU A O 1
ATOM 1566 N N . ARG A 1 197 ? 2.854 -18.742 27.071 1.00 57.72 197 ARG A N 1
ATOM 1567 C CA . ARG A 1 197 ? 2.083 -19.951 27.444 1.00 57.72 197 ARG A CA 1
ATOM 1568 C C . ARG A 1 197 ? 0.691 -19.688 28.038 1.00 57.72 197 ARG A C 1
ATOM 1570 O O . ARG A 1 197 ? 0.060 -20.612 28.549 1.00 57.72 197 ARG A O 1
ATOM 1577 N N . GLY A 1 198 ? 0.175 -18.463 27.940 1.00 60.66 198 GLY A N 1
ATOM 1578 C CA . GLY A 1 198 ? -1.202 -18.157 28.316 1.00 60.66 198 GLY A CA 1
ATOM 1579 C C . GLY A 1 198 ? -2.202 -18.856 27.391 1.00 60.66 198 GLY A C 1
ATOM 1580 O O . GLY A 1 198 ? -2.165 -18.676 26.176 1.00 60.66 198 GLY A O 1
ATOM 1581 N N . THR A 1 199 ? -3.126 -19.628 27.962 1.00 65.75 199 THR A N 1
ATOM 1582 C CA . THR A 1 199 ? -4.226 -20.284 27.227 1.00 65.75 199 THR A CA 1
ATOM 1583 C C . THR A 1 199 ? -5.407 -19.350 26.953 1.00 65.75 199 THR A C 1
ATOM 1585 O O . THR A 1 199 ? -6.302 -19.698 26.182 1.00 65.75 199 THR A O 1
ATOM 1588 N N . VAL A 1 200 ? -5.416 -18.168 27.579 1.00 74.19 200 VAL A N 1
ATOM 1589 C CA . VAL A 1 200 ? -6.479 -17.164 27.483 1.00 74.19 200 VAL A CA 1
ATOM 1590 C C . VAL A 1 200 ? -5.873 -15.815 27.109 1.00 74.19 200 VAL A C 1
ATOM 1592 O O . VAL A 1 200 ? -4.918 -15.343 27.727 1.00 74.19 200 VAL A O 1
ATOM 1595 N N . ARG A 1 201 ? -6.448 -15.181 26.089 1.00 79.38 201 ARG A N 1
ATOM 1596 C CA . ARG A 1 201 ? -6.164 -13.808 25.674 1.00 79.38 201 ARG A CA 1
ATOM 1597 C C . ARG A 1 201 ? -7.175 -12.883 26.342 1.00 79.38 201 ARG A C 1
ATOM 1599 O O . ARG A 1 201 ? -8.374 -13.149 26.302 1.00 79.38 201 ARG A O 1
ATOM 1606 N N . SER A 1 202 ? -6.675 -11.815 26.953 1.00 81.12 202 SER A N 1
ATOM 1607 C CA . SER A 1 202 ? -7.480 -10.792 27.616 1.00 81.12 202 SER A CA 1
ATOM 1608 C C . SER A 1 202 ? -7.421 -9.493 26.821 1.00 81.12 202 SER A C 1
ATOM 1610 O O . SER A 1 202 ? -6.335 -9.021 26.464 1.00 81.12 202 SER A O 1
ATOM 1612 N N . TYR A 1 203 ? -8.596 -8.939 26.551 1.00 85.62 203 TYR A N 1
ATOM 1613 C CA . TYR A 1 203 ? -8.810 -7.715 25.799 1.00 85.62 203 TYR A CA 1
ATOM 1614 C C . TYR A 1 203 ? -9.587 -6.720 26.659 1.00 85.62 203 TYR A C 1
ATOM 1616 O O . TYR A 1 203 ? -10.488 -7.106 27.400 1.00 85.62 203 TYR A O 1
ATOM 1624 N N . ARG A 1 204 ? -9.266 -5.435 26.551 1.00 85.38 204 ARG A N 1
ATOM 1625 C CA . ARG A 1 204 ? -10.098 -4.344 27.075 1.00 85.38 204 ARG A CA 1
ATOM 1626 C C . ARG A 1 204 ? -11.048 -3.883 25.992 1.00 85.38 204 ARG A C 1
ATOM 1628 O O . ARG A 1 204 ? -10.616 -3.739 24.852 1.00 85.38 204 ARG A O 1
ATOM 1635 N N . LEU A 1 205 ? -12.304 -3.658 26.362 1.00 87.75 205 LEU A N 1
ATOM 1636 C CA . LEU A 1 205 ? -13.318 -3.142 25.451 1.00 87.75 205 LEU A CA 1
ATOM 1637 C C . LEU A 1 205 ? -13.464 -1.632 25.619 1.00 87.75 205 LEU A C 1
ATOM 1639 O O . LEU A 1 205 ? -13.558 -1.131 26.739 1.00 87.75 205 LEU A O 1
ATOM 1643 N N . PHE A 1 206 ? -13.515 -0.938 24.490 1.00 88.06 206 PHE A N 1
ATOM 1644 C CA . PHE A 1 206 ? -13.767 0.490 24.392 1.00 88.06 206 PHE A CA 1
ATOM 1645 C C . PHE A 1 206 ? -15.005 0.701 23.509 1.00 88.06 206 PHE A C 1
ATOM 1647 O O . PHE A 1 206 ? -15.024 0.182 22.388 1.00 88.06 206 PHE A O 1
ATOM 1654 N N . PRO A 1 207 ? -16.038 1.424 23.980 1.00 89.62 207 PRO A N 1
ATOM 1655 C CA . PRO A 1 207 ? -17.241 1.677 23.191 1.00 89.62 207 PRO A CA 1
ATOM 1656 C C . PRO A 1 207 ? -16.917 2.466 21.924 1.00 89.62 207 PRO A C 1
ATOM 1658 O O . PRO A 1 207 ? -16.221 3.477 21.993 1.00 89.62 207 PRO A O 1
ATOM 1661 N N . GLY A 1 208 ? -17.449 2.034 20.782 1.00 91.06 208 GLY A N 1
ATOM 1662 C CA . GLY A 1 208 ? -17.255 2.700 19.493 1.00 91.06 208 GLY A CA 1
ATOM 1663 C C . GLY A 1 208 ? -17.827 4.121 19.447 1.00 91.06 208 GLY A C 1
ATOM 1664 O O . GLY A 1 208 ? -17.270 4.976 18.774 1.00 91.06 208 GLY A O 1
ATOM 1665 N N . GLU A 1 209 ? -18.861 4.399 20.250 1.00 92.50 209 GLU A N 1
ATOM 1666 C CA . GLU A 1 209 ? -19.458 5.732 20.471 1.00 92.50 209 GLU A CA 1
ATOM 1667 C C . GLU A 1 209 ? -18.424 6.781 20.931 1.00 92.50 209 GLU A C 1
ATOM 1669 O O . GLU A 1 209 ? -18.608 7.980 20.745 1.00 92.50 209 GLU A O 1
ATOM 1674 N N . CYS A 1 210 ? -17.344 6.331 21.579 1.00 92.94 210 CYS A N 1
ATOM 1675 C CA . CYS A 1 210 ? -16.271 7.189 22.075 1.00 92.94 210 CYS A CA 1
ATOM 1676 C C . CYS A 1 210 ? -15.187 7.458 21.023 1.00 92.94 210 CYS A C 1
ATOM 1678 O O . CYS A 1 210 ? -14.212 8.145 21.337 1.00 92.94 210 CYS A O 1
ATOM 1680 N N . PHE A 1 211 ? -15.314 6.896 19.817 1.00 95.19 211 PHE A N 1
ATOM 1681 C CA . PHE A 1 211 ? -14.365 7.092 18.731 1.00 95.19 211 PHE A CA 1
ATOM 1682 C C . PHE A 1 211 ? -14.922 8.020 17.654 1.00 95.19 211 PHE A C 1
ATOM 1684 O O . PHE A 1 211 ? -16.113 8.013 17.353 1.00 95.19 211 PHE A O 1
ATOM 1691 N N . SER A 1 212 ? -14.027 8.773 17.025 1.00 96.31 212 SER A N 1
ATOM 1692 C CA . SER A 1 212 ? -14.294 9.492 15.784 1.00 96.31 212 SER A CA 1
ATOM 1693 C C . SER A 1 212 ? -13.153 9.271 14.797 1.00 96.31 212 SER A C 1
ATOM 1695 O O . SER A 1 212 ? -12.010 9.025 15.191 1.00 96.31 212 SER A O 1
ATOM 1697 N N . LEU A 1 213 ? -13.476 9.323 13.507 1.00 96.56 213 LEU A N 1
ATOM 1698 C CA . LEU A 1 213 ? -12.500 9.303 12.426 1.00 96.56 213 LEU A CA 1
ATOM 1699 C C . LEU A 1 213 ? -12.682 10.581 11.618 1.00 96.56 213 LEU A C 1
ATOM 1701 O O . LEU A 1 213 ? -13.730 10.775 11.005 1.00 96.56 213 LEU A O 1
ATOM 1705 N N . ASP A 1 214 ? -11.663 11.434 11.631 1.00 95.12 214 ASP A N 1
ATOM 1706 C CA . ASP A 1 214 ? -11.732 12.792 11.094 1.00 95.12 214 ASP A CA 1
ATOM 1707 C C . ASP A 1 214 ? -10.455 13.159 10.331 1.00 95.12 214 ASP A C 1
ATOM 1709 O O . ASP A 1 214 ? -9.434 12.477 10.420 1.00 95.12 214 ASP A O 1
ATOM 1713 N N . LEU A 1 215 ? -10.481 14.282 9.612 1.00 92.75 215 LEU A N 1
ATOM 1714 C CA . LEU A 1 215 ? -9.261 14.885 9.073 1.00 92.75 215 LEU A CA 1
ATOM 1715 C C . LEU A 1 215 ? -8.492 15.657 10.162 1.00 92.75 215 LEU A C 1
ATOM 1717 O O . LEU A 1 215 ? -9.105 16.186 11.101 1.00 92.75 215 LEU A O 1
ATOM 1721 N N . PRO A 1 216 ? -7.153 15.762 10.052 1.00 88.94 216 PRO A N 1
ATOM 1722 C CA . PRO A 1 216 ? -6.329 16.668 10.849 1.00 88.94 216 PRO A CA 1
ATOM 1723 C C . PRO A 1 216 ? -6.911 18.087 10.930 1.00 88.94 216 PRO A C 1
ATOM 1725 O O . PRO A 1 216 ? -7.418 18.626 9.946 1.00 88.94 216 PRO A O 1
ATOM 1728 N N . SER A 1 217 ? -6.852 18.707 12.110 1.00 80.12 217 SER A N 1
ATOM 1729 C CA . SER A 1 217 ? -7.296 20.094 12.283 1.00 80.12 217 SER A CA 1
ATOM 1730 C C . SER A 1 217 ? -6.459 21.028 11.408 1.00 80.12 217 SER A C 1
ATOM 1732 O O . SER A 1 217 ? -5.234 20.945 11.419 1.00 80.12 217 SER A O 1
ATOM 1734 N N . GLY A 1 218 ? -7.110 21.928 10.668 1.00 74.69 218 GLY A N 1
ATOM 1735 C CA . GLY A 1 218 ? -6.425 22.828 9.732 1.00 74.69 218 GLY A CA 1
ATOM 1736 C C . GLY A 1 218 ? -6.091 22.200 8.374 1.00 74.69 218 GLY A C 1
ATOM 1737 O O . GLY A 1 218 ? -5.372 22.820 7.596 1.00 74.69 218 GLY A O 1
ATOM 1738 N N . ALA A 1 219 ? -6.619 21.007 8.078 1.00 73.06 219 ALA A N 1
ATOM 1739 C CA . ALA A 1 219 ? -6.597 20.429 6.740 1.00 73.06 219 ALA A CA 1
ATOM 1740 C C . ALA A 1 219 ? -7.156 21.419 5.701 1.00 73.06 219 ALA A C 1
ATOM 1742 O O . ALA A 1 219 ? -8.269 21.926 5.857 1.00 73.06 219 ALA A O 1
ATOM 1743 N N . SER A 1 220 ? -6.390 21.672 4.639 1.00 74.06 220 SER A N 1
ATOM 1744 C CA . SER A 1 220 ? -6.818 22.454 3.480 1.00 74.06 220 SER A CA 1
ATOM 1745 C C . SER A 1 220 ? -6.500 21.680 2.212 1.00 74.06 220 SER A C 1
ATOM 1747 O O . SER A 1 220 ? -5.396 21.175 2.053 1.00 74.06 220 SER A O 1
ATOM 1749 N N . ASN A 1 221 ? -7.459 21.639 1.292 1.00 75.31 221 ASN A N 1
ATOM 1750 C CA . ASN A 1 221 ? -7.326 20.928 0.021 1.00 75.31 221 ASN A CA 1
ATOM 1751 C C . ASN A 1 221 ? -7.209 21.892 -1.166 1.00 75.31 221 ASN A C 1
ATOM 1753 O O . ASN A 1 221 ? -7.426 21.501 -2.308 1.00 75.31 221 ASN A O 1
ATOM 1757 N N . GLU A 1 222 ? -6.893 23.163 -0.899 1.00 79.00 222 GLU A N 1
ATOM 1758 C CA . GLU A 1 222 ? -6.717 24.179 -1.943 1.00 79.00 222 GLU A CA 1
ATOM 1759 C C . GLU A 1 222 ? -5.420 23.968 -2.738 1.00 79.00 222 GLU A C 1
ATOM 1761 O O . GLU A 1 222 ? -5.392 24.181 -3.949 1.00 79.00 222 GLU A O 1
ATOM 1766 N N . PHE A 1 223 ? -4.361 23.495 -2.073 1.00 82.19 223 PHE A N 1
ATOM 1767 C CA . PHE A 1 223 ? -3.062 23.216 -2.684 1.00 82.19 223 PHE A CA 1
ATOM 1768 C C . PHE A 1 223 ? -2.616 21.795 -2.362 1.00 82.19 223 PHE A C 1
ATOM 1770 O O . PHE A 1 223 ? -2.837 21.317 -1.249 1.00 82.19 223 PHE A O 1
ATOM 1777 N N . VAL A 1 224 ? -1.940 21.147 -3.313 1.00 79.69 224 VAL A N 1
ATOM 1778 C CA . VAL A 1 224 ? -1.460 19.761 -3.179 1.00 79.69 224 VAL A CA 1
ATOM 1779 C C . VAL A 1 224 ? -0.537 19.603 -1.969 1.00 79.69 224 VAL A C 1
ATOM 1781 O O . VAL A 1 224 ? -0.586 18.593 -1.275 1.00 79.69 224 VAL A O 1
ATOM 1784 N N . GLU A 1 225 ? 0.254 20.629 -1.670 1.00 81.75 225 GLU A N 1
ATOM 1785 C CA . GLU A 1 225 ? 1.200 20.681 -0.558 1.00 81.75 225 GLU A CA 1
ATOM 1786 C C . GLU A 1 225 ? 0.524 20.706 0.821 1.00 81.75 225 GLU A C 1
ATOM 1788 O O . GLU A 1 225 ? 1.170 20.386 1.818 1.00 81.75 225 GLU A O 1
ATOM 1793 N N . HIS A 1 226 ? -0.757 21.083 0.887 1.00 84.06 226 HIS A N 1
ATOM 1794 C CA . HIS A 1 226 ? -1.530 21.161 2.129 1.00 84.06 226 HIS A CA 1
ATOM 1795 C C . HIS A 1 226 ? -2.503 19.991 2.315 1.00 84.06 226 HIS A C 1
ATOM 1797 O O . HIS A 1 226 ? -3.110 19.882 3.385 1.00 84.06 226 HIS A O 1
ATOM 1803 N N . ILE A 1 227 ? -2.625 19.109 1.312 1.00 88.56 227 ILE A N 1
ATOM 1804 C CA . ILE A 1 227 ? -3.497 17.938 1.396 1.00 88.56 227 ILE A CA 1
ATOM 1805 C C . ILE A 1 227 ? -3.033 17.064 2.571 1.00 88.56 227 ILE A C 1
ATOM 1807 O O . ILE A 1 227 ? -1.852 16.701 2.643 1.00 88.56 227 ILE A O 1
ATOM 1811 N N . PRO A 1 228 ? -3.938 16.702 3.497 1.00 91.31 228 PRO A N 1
ATOM 1812 C CA . PRO A 1 228 ? -3.607 15.814 4.598 1.00 91.31 228 PRO A CA 1
ATOM 1813 C C . PRO A 1 228 ? -3.054 14.481 4.101 1.00 91.31 228 PRO A C 1
ATOM 1815 O O . PRO A 1 228 ? -3.596 13.864 3.189 1.00 91.31 228 PRO A O 1
ATOM 1818 N N . GLN A 1 229 ? -2.001 14.000 4.754 1.00 91.19 229 GLN A N 1
ATOM 1819 C CA . GLN A 1 229 ? -1.412 12.689 4.459 1.00 91.19 229 GLN A CA 1
ATOM 1820 C C . GLN A 1 229 ? -1.959 11.582 5.367 1.00 91.19 229 GLN A C 1
ATOM 1822 O O . GLN A 1 229 ? -1.637 10.412 5.183 1.00 91.19 229 GLN A O 1
ATOM 1827 N N . THR A 1 230 ? -2.776 11.946 6.357 1.00 94.19 230 THR A N 1
ATOM 1828 C CA . THR A 1 230 ? -3.295 11.038 7.377 1.00 94.19 230 THR A CA 1
ATOM 1829 C C . THR A 1 230 ? -4.753 11.337 7.697 1.00 94.19 230 THR A C 1
ATOM 1831 O O . THR A 1 230 ? -5.215 12.477 7.614 1.00 94.19 230 THR A O 1
ATOM 1834 N N . LEU A 1 231 ? -5.472 10.299 8.113 1.00 95.31 231 LEU A N 1
ATOM 1835 C CA . LEU A 1 231 ? -6.716 10.403 8.864 1.00 95.31 231 LEU A CA 1
ATOM 1836 C C . LEU A 1 231 ? -6.397 10.352 10.359 1.00 95.31 231 LEU A C 1
ATOM 1838 O O . LEU A 1 231 ? -5.376 9.803 10.774 1.00 95.31 231 LEU A O 1
ATOM 1842 N N . ARG A 1 232 ? -7.286 10.895 11.183 1.00 94.69 232 ARG A N 1
ATOM 1843 C CA . ARG A 1 232 ? -7.143 10.921 12.635 1.00 94.69 232 ARG A CA 1
ATOM 1844 C C . ARG A 1 232 ? -8.238 10.083 13.282 1.00 94.69 232 ARG A C 1
ATOM 1846 O O . ARG A 1 232 ? -9.394 10.499 13.304 1.00 94.69 232 ARG A O 1
ATOM 1853 N N . LEU A 1 233 ? -7.869 8.927 13.832 1.00 95.44 233 LEU A N 1
ATOM 1854 C CA . LEU A 1 233 ? -8.737 8.142 14.707 1.00 95.44 233 LEU A CA 1
ATOM 1855 C C . LEU A 1 233 ? -8.554 8.639 16.144 1.00 95.44 233 LEU A C 1
ATOM 1857 O O . LEU A 1 233 ? -7.484 8.473 16.734 1.00 95.44 233 LEU A O 1
ATOM 1861 N N . VAL A 1 234 ? -9.593 9.244 16.711 1.00 94.25 234 VAL A N 1
ATOM 1862 C CA . VAL A 1 234 ? -9.578 9.790 18.072 1.00 94.25 234 VAL A CA 1
ATOM 1863 C C . VAL A 1 234 ? -10.463 8.946 18.965 1.00 94.25 234 VAL A C 1
ATOM 1865 O O . VAL A 1 234 ? -11.592 8.643 18.606 1.00 94.25 234 VAL A O 1
ATOM 1868 N N . TYR A 1 235 ? -9.977 8.617 20.155 1.00 92.75 235 TYR A N 1
ATOM 1869 C CA . TYR A 1 235 ? -10.800 8.162 21.266 1.00 92.75 235 TYR A CA 1
ATOM 1870 C C . TYR A 1 235 ? -10.934 9.280 22.292 1.00 92.75 235 TYR A C 1
ATOM 1872 O O . TYR A 1 235 ? -9.920 9.824 22.731 1.00 92.75 235 TYR A O 1
ATOM 1880 N N . THR A 1 236 ? -12.158 9.581 22.720 1.00 92.00 236 THR A N 1
ATOM 1881 C CA . THR A 1 236 ? -12.434 10.517 23.816 1.00 92.00 236 THR A CA 1
ATOM 1882 C C . THR A 1 236 ? -13.073 9.768 24.979 1.00 92.00 236 THR A C 1
ATOM 1884 O O . THR A 1 236 ? -14.213 9.313 24.901 1.00 92.00 236 THR A O 1
ATOM 1887 N N . ALA A 1 237 ? -12.335 9.637 26.080 1.00 86.25 237 ALA A N 1
ATOM 1888 C CA . ALA A 1 237 ? -12.840 9.030 27.301 1.00 86.25 237 ALA A CA 1
ATOM 1889 C C . ALA A 1 237 ? -13.924 9.915 27.948 1.00 86.25 237 ALA A C 1
ATOM 1891 O O . ALA A 1 237 ? -13.833 11.142 27.872 1.00 86.25 237 ALA A O 1
ATOM 1892 N N . PRO A 1 238 ? -14.866 9.338 28.717 1.00 82.62 238 PRO A N 1
ATOM 1893 C CA . PRO A 1 238 ? -15.807 10.119 29.528 1.00 82.62 238 PRO A CA 1
ATOM 1894 C C . PRO A 1 238 ? -15.132 11.074 30.528 1.00 82.62 238 PRO A C 1
ATOM 1896 O O . PRO A 1 238 ? -15.718 12.072 30.929 1.00 82.62 238 PRO A O 1
ATOM 1899 N N . SER A 1 239 ? -13.889 10.784 30.928 1.00 81.50 239 SER A N 1
ATOM 1900 C CA . SER A 1 239 ? -13.063 11.655 31.775 1.00 81.50 239 SER A CA 1
ATOM 1901 C C . SER A 1 239 ? -12.447 12.852 31.036 1.00 81.50 239 SER A C 1
ATOM 1903 O O . SER A 1 239 ? -11.764 13.657 31.664 1.00 81.50 239 SER A O 1
ATOM 1905 N N . GLY A 1 240 ? -12.632 12.957 29.716 1.00 82.56 240 GLY A N 1
ATOM 1906 C CA . GLY A 1 240 ? -12.028 13.977 28.855 1.00 82.56 240 GLY A CA 1
ATOM 1907 C C . GLY A 1 240 ? -10.624 13.633 28.345 1.00 82.56 240 GLY A C 1
ATOM 1908 O O . GLY A 1 240 ? -10.075 14.373 27.534 1.00 82.56 240 GLY A O 1
ATOM 1909 N N . GLN A 1 241 ? -10.031 12.515 28.778 1.00 84.88 241 GLN A N 1
ATOM 1910 C CA . GLN A 1 241 ? -8.752 12.049 28.240 1.00 84.88 241 GLN A CA 1
ATOM 1911 C C . GLN A 1 241 ? -8.910 11.626 26.774 1.00 84.88 241 GLN A C 1
ATOM 1913 O O . GLN A 1 241 ? -9.810 10.851 26.452 1.00 84.88 241 GLN A O 1
ATOM 1918 N N . GLN A 1 242 ? -7.997 12.072 25.910 1.00 88.56 242 GLN A N 1
ATOM 1919 C CA . GLN A 1 242 ? -7.982 11.700 24.498 1.00 88.56 242 GLN A CA 1
ATOM 1920 C C . GLN A 1 242 ? -6.786 10.819 24.141 1.00 88.56 242 GLN A C 1
ATOM 1922 O O . GLN A 1 242 ? -5.698 10.969 24.698 1.00 88.56 242 GLN A O 1
ATOM 1927 N N . ALA A 1 243 ? -7.004 9.896 23.208 1.00 88.50 243 ALA A N 1
ATOM 1928 C CA . ALA A 1 243 ? -5.959 9.127 22.546 1.00 88.50 243 ALA A CA 1
ATOM 1929 C C . ALA A 1 243 ? -6.123 9.271 21.033 1.00 88.50 243 ALA A C 1
ATOM 1931 O O . ALA A 1 243 ? -7.245 9.241 20.531 1.00 88.50 243 ALA A O 1
ATOM 1932 N N . GLU A 1 244 ? -5.013 9.398 20.317 1.00 90.94 244 GLU A N 1
ATOM 1933 C CA . GLU A 1 244 ? -5.005 9.647 18.879 1.00 90.94 244 GLU A CA 1
ATOM 1934 C C . GLU A 1 244 ? -4.142 8.615 18.155 1.00 90.94 244 GLU A C 1
ATOM 1936 O O . GLU A 1 244 ? -3.052 8.266 18.616 1.00 90.94 244 GLU A O 1
ATOM 1941 N N . LEU A 1 245 ? -4.644 8.140 17.018 1.00 91.38 245 LEU A N 1
ATOM 1942 C CA . LEU A 1 245 ? -3.909 7.350 16.045 1.00 91.38 245 LEU A CA 1
ATOM 1943 C C . LEU A 1 245 ? -3.986 8.055 14.688 1.00 91.38 245 LEU A C 1
ATOM 1945 O O . LEU A 1 245 ? -5.072 8.240 14.136 1.00 91.38 245 LEU A O 1
ATOM 1949 N N . LEU A 1 246 ? -2.822 8.416 14.152 1.00 92.19 246 LEU A N 1
ATOM 1950 C CA . LEU A 1 246 ? -2.693 8.877 12.774 1.00 92.19 246 LEU A CA 1
ATOM 1951 C C . LEU A 1 246 ? -2.678 7.661 11.847 1.00 92.19 246 LEU A C 1
ATOM 1953 O O . LEU A 1 246 ? -1.900 6.731 12.048 1.00 92.19 246 LEU A O 1
ATOM 1957 N N . VAL A 1 247 ? -3.562 7.673 10.857 1.00 93.31 247 VAL A N 1
ATOM 1958 C CA . VAL A 1 247 ? -3.754 6.607 9.873 1.00 93.31 247 VAL A CA 1
ATOM 1959 C C . VAL A 1 247 ? -3.325 7.154 8.516 1.00 93.31 247 VAL A C 1
ATOM 1961 O O . VAL A 1 247 ? -4.085 7.872 7.868 1.00 93.31 247 VAL A O 1
ATOM 1964 N N . ASP A 1 248 ? -2.088 6.872 8.120 1.00 93.38 248 ASP A N 1
ATOM 1965 C CA . ASP A 1 248 ? -1.589 7.127 6.764 1.00 93.38 248 ASP A CA 1
ATOM 1966 C C . ASP A 1 248 ? -2.126 6.086 5.761 1.00 93.38 248 ASP A C 1
ATOM 1968 O O . ASP A 1 248 ? -2.915 5.200 6.110 1.00 93.38 248 ASP A O 1
ATOM 1972 N N . LEU A 1 249 ? -1.712 6.213 4.497 1.00 92.75 249 LEU A N 1
ATOM 1973 C CA . LEU A 1 249 ? -2.099 5.294 3.428 1.00 92.75 249 LEU A CA 1
ATOM 1974 C C . LEU A 1 249 ? -1.673 3.845 3.720 1.00 92.75 249 LEU A C 1
ATOM 1976 O O . LEU A 1 249 ? -2.442 2.926 3.443 1.00 92.75 249 LEU A O 1
ATOM 1980 N N . ASP A 1 250 ? -0.500 3.634 4.317 1.00 89.81 250 ASP A N 1
ATOM 1981 C CA . ASP A 1 250 ? 0.038 2.300 4.604 1.00 89.81 250 ASP A CA 1
ATOM 1982 C C . ASP A 1 250 ? -0.798 1.590 5.672 1.00 89.81 250 ASP A C 1
ATOM 1984 O O . ASP A 1 250 ? -1.184 0.426 5.518 1.00 89.81 250 ASP A O 1
ATOM 1988 N N . ILE A 1 251 ? -1.136 2.307 6.749 1.00 91.62 251 ILE A N 1
ATOM 1989 C CA . ILE A 1 251 ? -2.019 1.806 7.801 1.00 91.62 251 ILE A CA 1
ATOM 1990 C C . ILE A 1 251 ? -3.414 1.575 7.227 1.00 91.62 251 ILE A C 1
ATOM 1992 O O . ILE A 1 251 ? -4.012 0.536 7.506 1.00 91.62 251 ILE A O 1
ATOM 1996 N N . TYR A 1 252 ? -3.938 2.496 6.417 1.00 94.12 252 TYR A N 1
ATOM 1997 C CA . TYR A 1 252 ? -5.258 2.344 5.807 1.00 94.12 252 TYR A CA 1
ATOM 1998 C C . TYR A 1 252 ? -5.336 1.107 4.896 1.00 94.12 252 TYR A C 1
ATOM 2000 O O . TYR A 1 252 ? -6.266 0.306 5.023 1.00 94.12 252 TYR A O 1
ATOM 2008 N N . GLU A 1 253 ? -4.322 0.881 4.056 1.00 92.19 253 GLU A N 1
ATOM 2009 C CA . GLU A 1 253 ? -4.204 -0.312 3.214 1.00 92.19 253 GLU A CA 1
ATOM 2010 C C . GLU A 1 253 ? -4.112 -1.582 4.067 1.00 92.19 253 GLU A C 1
ATOM 2012 O O . GLU A 1 253 ? -4.818 -2.559 3.810 1.00 92.19 253 GLU A O 1
ATOM 2017 N N . MET A 1 254 ? -3.295 -1.577 5.125 1.00 91.38 254 MET A N 1
ATOM 2018 C CA . MET A 1 254 ? -3.185 -2.712 6.043 1.00 91.38 254 MET A CA 1
ATOM 2019 C C . MET A 1 254 ? -4.528 -3.034 6.715 1.00 91.38 254 MET A C 1
ATOM 2021 O O . MET A 1 254 ? -4.917 -4.201 6.792 1.00 91.38 254 MET A O 1
ATOM 2025 N N . LEU A 1 255 ? -5.267 -2.018 7.169 1.00 93.00 255 LEU A N 1
ATOM 2026 C CA . LEU A 1 255 ? -6.592 -2.186 7.770 1.00 93.00 255 LEU A CA 1
ATOM 2027 C C . LEU A 1 255 ? -7.593 -2.786 6.769 1.00 93.00 255 LEU A C 1
ATOM 2029 O O . LEU A 1 255 ? -8.329 -3.714 7.113 1.00 93.00 255 LEU A O 1
ATOM 2033 N N . ALA A 1 256 ? -7.587 -2.322 5.519 1.00 93.56 256 ALA A N 1
ATOM 2034 C CA . ALA A 1 256 ? -8.423 -2.891 4.468 1.00 93.56 256 ALA A CA 1
ATOM 2035 C C . ALA A 1 256 ? -8.055 -4.354 4.163 1.00 93.56 256 ALA A C 1
ATOM 2037 O O . ALA A 1 256 ? -8.933 -5.216 4.124 1.00 93.56 256 ALA A O 1
ATOM 2038 N N . ARG A 1 257 ? -6.758 -4.675 4.059 1.00 91.56 257 ARG A N 1
ATOM 2039 C CA . ARG A 1 257 ? -6.275 -6.056 3.875 1.00 91.56 257 ARG A CA 1
ATOM 2040 C C . ARG A 1 257 ? -6.717 -6.962 5.025 1.00 91.56 257 ARG A C 1
ATOM 2042 O O . ARG A 1 257 ? -7.183 -8.076 4.785 1.00 91.56 257 ARG A O 1
ATOM 2049 N N . LEU A 1 258 ? -6.615 -6.496 6.272 1.00 90.94 258 LEU A N 1
ATOM 2050 C CA . LEU A 1 258 ? -7.126 -7.222 7.439 1.00 90.94 258 LEU A CA 1
ATOM 2051 C C . LEU A 1 258 ? -8.629 -7.480 7.313 1.00 90.94 258 LEU A C 1
ATOM 2053 O O . LEU A 1 258 ? -9.093 -8.573 7.648 1.00 90.94 258 LEU A O 1
ATOM 2057 N N . ASN A 1 259 ? -9.390 -6.512 6.798 1.00 92.00 259 ASN A N 1
ATOM 2058 C CA . ASN A 1 259 ? -10.821 -6.679 6.583 1.00 92.00 259 ASN A CA 1
ATOM 2059 C C . ASN A 1 259 ? -11.172 -7.730 5.522 1.00 92.00 259 ASN A C 1
ATOM 2061 O O . ASN A 1 259 ? -12.138 -8.475 5.725 1.00 92.00 259 ASN A O 1
ATOM 2065 N N . ASP A 1 260 ? -10.342 -7.850 4.488 1.00 90.88 260 ASP A N 1
ATOM 2066 C CA . ASP A 1 260 ? -10.409 -8.886 3.449 1.00 90.88 260 ASP A CA 1
ATOM 2067 C C . ASP A 1 260 ? -9.924 -10.269 3.940 1.00 90.88 260 ASP A C 1
ATOM 2069 O O . ASP A 1 260 ? -9.980 -11.258 3.208 1.00 90.88 260 ASP A O 1
ATOM 2073 N N . GLY A 1 261 ? -9.462 -10.375 5.192 1.00 88.06 261 GLY A N 1
ATOM 2074 C CA . GLY A 1 261 ? -9.006 -11.629 5.797 1.00 88.06 261 GLY A CA 1
ATOM 2075 C C . GLY A 1 261 ? -7.519 -11.927 5.599 1.00 88.06 261 GLY A C 1
ATOM 2076 O O . GLY A 1 261 ? -7.086 -13.055 5.859 1.00 88.06 261 GLY A O 1
ATOM 2077 N N . TYR A 1 262 ? -6.727 -10.938 5.173 1.00 87.56 262 TYR A N 1
ATOM 2078 C CA . TYR A 1 262 ? -5.275 -11.062 5.100 1.00 87.56 262 TYR A CA 1
ATOM 2079 C C . TYR A 1 262 ? -4.677 -11.395 6.473 1.00 87.56 262 TYR A C 1
ATOM 2081 O O . TYR A 1 262 ? -5.107 -10.888 7.511 1.00 87.56 262 TYR A O 1
ATOM 2089 N N . ARG A 1 263 ? -3.656 -12.255 6.472 1.00 84.31 263 ARG A N 1
ATOM 2090 C CA . ARG A 1 263 ? -2.876 -12.610 7.661 1.00 84.31 263 ARG A CA 1
ATOM 2091 C C . ARG A 1 263 ? -1.470 -12.038 7.497 1.00 84.31 263 ARG A C 1
ATOM 2093 O O . ARG A 1 263 ? -0.715 -12.607 6.709 1.00 84.31 263 ARG A O 1
ATOM 2100 N N . PRO A 1 264 ? -1.126 -10.948 8.204 1.00 80.88 264 PRO A N 1
ATOM 2101 C CA . PRO A 1 264 ? 0.157 -10.293 8.006 1.00 80.88 264 PRO A CA 1
ATOM 2102 C C . PRO A 1 264 ? 1.331 -11.152 8.478 1.00 80.88 264 PRO A C 1
ATOM 2104 O O . PRO A 1 264 ? 1.193 -11.988 9.379 1.00 80.88 264 PRO A O 1
ATOM 2107 N N . SER A 1 265 ? 2.489 -10.940 7.856 1.00 82.62 265 SER A N 1
ATOM 2108 C CA . SER A 1 265 ? 3.751 -11.553 8.268 1.00 82.62 265 SER A CA 1
ATOM 2109 C C . SER A 1 265 ? 4.206 -11.021 9.635 1.00 82.62 265 SER A C 1
ATOM 2111 O O . SER A 1 265 ? 3.705 -10.011 10.129 1.00 82.62 265 SER A O 1
ATOM 21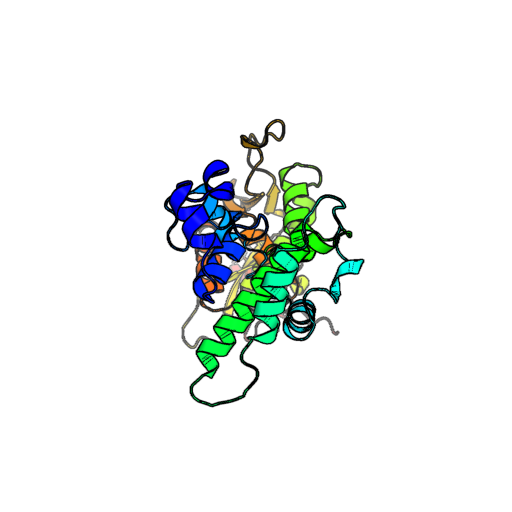13 N N . LEU A 1 266 ? 5.178 -11.685 10.274 1.00 75.56 266 LEU A N 1
ATOM 2114 C CA . LEU A 1 266 ? 5.726 -11.208 11.553 1.00 75.56 266 LEU A CA 1
ATOM 2115 C C . LEU A 1 266 ? 6.350 -9.809 11.436 1.00 75.56 266 LEU A C 1
ATOM 2117 O O . LEU A 1 266 ? 6.222 -9.014 12.364 1.00 75.56 266 LEU A O 1
ATOM 2121 N N . GLU A 1 267 ? 6.992 -9.513 10.308 1.00 78.75 267 GLU A N 1
ATOM 2122 C CA . GLU A 1 267 ? 7.622 -8.219 10.034 1.00 78.75 267 GLU A CA 1
ATOM 2123 C C . GLU A 1 267 ? 6.565 -7.126 9.817 1.00 78.75 267 GLU A C 1
ATOM 2125 O O . GLU A 1 267 ? 6.628 -6.072 10.450 1.00 78.75 267 GLU A O 1
ATOM 2130 N N . GLU A 1 268 ? 5.528 -7.409 9.016 1.00 76.06 268 GLU A N 1
ATOM 2131 C CA . GLU A 1 268 ? 4.397 -6.493 8.802 1.00 76.06 268 GLU A CA 1
ATOM 2132 C C . GLU A 1 268 ? 3.658 -6.203 10.120 1.00 76.06 268 GLU A C 1
ATOM 2134 O O . GLU A 1 268 ? 3.316 -5.054 10.410 1.00 76.06 268 GLU A O 1
ATOM 2139 N N . LEU A 1 269 ? 3.454 -7.230 10.957 1.00 70.88 269 LEU A N 1
ATOM 2140 C CA . LEU A 1 269 ? 2.846 -7.075 12.281 1.00 70.88 269 LEU A CA 1
ATOM 2141 C C . LEU A 1 269 ? 3.685 -6.179 13.193 1.00 70.88 269 LEU A C 1
ATOM 2143 O O . LEU A 1 269 ? 3.116 -5.378 13.927 1.00 70.88 269 LEU A O 1
ATOM 2147 N N . GLN A 1 270 ? 5.014 -6.303 13.179 1.00 70.94 270 GLN A N 1
ATOM 2148 C CA . GLN A 1 270 ? 5.885 -5.473 14.015 1.00 70.94 270 GLN A CA 1
ATOM 2149 C C . GLN A 1 270 ? 5.792 -3.991 13.642 1.00 70.94 270 GLN A C 1
ATOM 2151 O O . GLN A 1 270 ? 5.623 -3.163 14.540 1.00 70.94 270 GLN A O 1
ATOM 2156 N N . GLY A 1 271 ? 5.838 -3.664 12.346 1.00 73.75 271 GLY A N 1
ATOM 2157 C CA . GLY A 1 271 ? 5.669 -2.289 11.865 1.00 73.75 271 GLY A CA 1
ATOM 2158 C C . GLY A 1 271 ? 4.298 -1.719 12.236 1.00 73.75 271 GLY A C 1
ATOM 2159 O O . GLY A 1 271 ? 4.208 -0.671 12.874 1.00 73.75 271 GLY A O 1
ATOM 2160 N N . TYR A 1 272 ? 3.232 -2.469 11.949 1.00 75.12 272 TYR A N 1
ATOM 2161 C CA . TYR A 1 272 ? 1.859 -2.092 12.292 1.00 75.12 272 TYR A CA 1
ATOM 2162 C C . TYR A 1 272 ? 1.648 -1.903 13.808 1.00 75.12 272 TYR A C 1
ATOM 2164 O O . TYR A 1 272 ? 1.038 -0.926 14.256 1.00 75.12 272 TYR A O 1
ATOM 2172 N N . TYR A 1 273 ? 2.178 -2.810 14.635 1.00 73.25 273 TYR A N 1
ATOM 2173 C CA . TYR A 1 273 ? 2.044 -2.716 16.088 1.00 73.25 273 TYR A CA 1
ATOM 2174 C C . TYR A 1 273 ? 2.847 -1.568 16.694 1.00 73.25 273 TYR A C 1
ATOM 2176 O O . TYR A 1 273 ? 2.440 -1.070 17.747 1.00 73.25 273 TYR A O 1
ATOM 2184 N N . LEU A 1 274 ? 3.943 -1.124 16.072 1.00 75.00 274 LEU A N 1
ATOM 2185 C CA . LEU A 1 274 ? 4.709 0.020 16.564 1.00 75.00 274 LEU A CA 1
ATOM 2186 C C . LEU A 1 274 ? 3.828 1.275 16.622 1.00 75.00 274 LEU A C 1
ATOM 2188 O O . LEU A 1 274 ? 3.740 1.910 17.676 1.00 75.00 274 LEU A O 1
ATOM 2192 N N . THR A 1 275 ? 3.088 1.560 15.549 1.00 73.31 275 THR A N 1
ATOM 2193 C CA . THR A 1 275 ? 2.163 2.701 15.482 1.00 73.31 275 THR A CA 1
ATOM 2194 C C . THR A 1 275 ? 1.013 2.554 16.482 1.00 73.31 275 THR A C 1
ATOM 2196 O O . THR A 1 275 ? 0.689 3.489 17.217 1.00 73.31 275 THR A O 1
ATOM 2199 N N . LEU A 1 276 ? 0.448 1.348 16.611 1.00 79.31 276 LEU A N 1
ATOM 2200 C CA . LEU A 1 276 ? -0.601 1.081 17.600 1.00 79.31 276 LEU A CA 1
ATOM 2201 C C . LEU A 1 276 ? -0.112 1.152 19.050 1.00 79.31 276 LEU A C 1
ATOM 2203 O O . LEU A 1 276 ? -0.930 1.325 19.950 1.00 79.31 276 LEU A O 1
ATOM 2207 N N . THR A 1 277 ? 1.184 0.999 19.321 1.00 76.94 277 THR A N 1
ATOM 2208 C CA . THR A 1 277 ? 1.697 0.923 20.697 1.00 76.94 277 THR A CA 1
ATOM 2209 C C . THR A 1 277 ? 1.500 2.238 21.445 1.00 76.94 277 THR A C 1
ATOM 2211 O O . THR A 1 277 ? 1.066 2.217 22.597 1.00 76.94 277 THR A O 1
ATOM 2214 N N . VAL A 1 278 ? 1.747 3.384 20.803 1.00 76.00 278 VAL A N 1
ATOM 2215 C CA . VAL A 1 278 ? 1.527 4.702 21.428 1.00 76.00 278 VAL A CA 1
ATOM 2216 C C . VAL A 1 278 ? 0.045 4.889 21.751 1.00 76.00 278 VAL A C 1
ATOM 2218 O O . VAL A 1 278 ? -0.307 5.167 22.898 1.00 76.00 278 VAL A O 1
ATOM 2221 N N . PHE A 1 279 ? -0.826 4.623 20.776 1.00 82.38 279 PHE A N 1
ATOM 2222 C CA . PHE A 1 279 ? -2.277 4.682 20.941 1.00 82.38 279 PHE A CA 1
ATOM 2223 C C . PHE A 1 279 ? -2.776 3.758 22.064 1.00 82.38 279 PHE A C 1
ATOM 2225 O O . PHE A 1 279 ? -3.522 4.183 22.947 1.00 82.38 279 PHE A O 1
ATOM 2232 N N . LYS A 1 280 ? -2.288 2.511 22.102 1.00 81.62 280 LYS A N 1
ATOM 2233 C CA . LYS A 1 280 ? -2.591 1.525 23.150 1.00 81.62 280 LYS A CA 1
ATOM 2234 C C . LYS A 1 280 ? -2.135 1.976 24.524 1.00 81.62 280 LYS A C 1
ATOM 2236 O O . LYS A 1 280 ? -2.860 1.745 25.487 1.00 81.62 280 LYS A O 1
ATOM 2241 N N . ASN A 1 281 ? -0.954 2.577 24.639 1.00 77.12 281 ASN A N 1
ATOM 2242 C CA . ASN A 1 281 ? -0.429 3.032 25.923 1.00 77.12 281 ASN A CA 1
ATOM 2243 C C . ASN A 1 281 ? -1.315 4.133 26.513 1.00 77.12 281 ASN A C 1
ATOM 2245 O O . ASN A 1 281 ? -1.652 4.068 27.695 1.00 77.12 281 ASN A O 1
ATOM 2249 N N . VAL A 1 282 ? -1.757 5.083 25.682 1.00 76.44 282 VAL A N 1
ATOM 2250 C CA . VAL A 1 282 ? -2.676 6.149 26.108 1.00 76.44 282 VAL A CA 1
ATOM 2251 C C . VAL A 1 282 ? -4.071 5.591 26.410 1.00 76.44 282 VAL A C 1
ATOM 2253 O O . VAL A 1 282 ? -4.655 5.928 27.433 1.00 76.44 282 VAL A O 1
ATOM 2256 N N . LEU A 1 283 ? -4.593 4.669 25.599 1.00 77.88 283 LEU A N 1
ATOM 2257 C CA . LEU A 1 283 ? -5.870 3.999 25.884 1.00 77.88 283 LEU A CA 1
ATOM 2258 C C . LEU A 1 283 ? -5.823 3.130 27.144 1.00 77.88 283 LEU A C 1
ATOM 2260 O O . LEU A 1 283 ? -6.809 3.003 27.865 1.00 77.88 283 LEU A O 1
ATOM 2264 N N . SER A 1 284 ? -4.670 2.533 27.437 1.00 68.88 284 SER A N 1
ATOM 2265 C CA . SER A 1 284 ? -4.502 1.641 28.582 1.00 68.88 284 SER A CA 1
ATOM 2266 C C . SER A 1 284 ? -4.470 2.368 29.925 1.00 68.88 284 SER A C 1
ATOM 2268 O O . SER A 1 284 ? -4.638 1.709 30.955 1.00 68.88 284 SER A O 1
ATOM 2270 N N . SER A 1 285 ? -4.263 3.686 29.943 1.00 68.31 285 SER A N 1
ATOM 2271 C CA . SER A 1 285 ? -4.395 4.489 31.161 1.00 68.31 285 SER A CA 1
ATOM 2272 C C . SER A 1 285 ? -5.834 4.942 31.428 1.00 68.31 285 SER A C 1
ATOM 2274 O O . SER A 1 285 ? -6.131 5.338 32.555 1.00 68.31 285 SER A O 1
ATOM 2276 N N . ALA A 1 286 ? -6.743 4.817 30.451 1.00 62.12 286 ALA A N 1
ATOM 2277 C CA . ALA A 1 286 ? -8.157 5.111 30.652 1.00 62.12 286 ALA A CA 1
ATOM 2278 C C . ALA A 1 286 ? -8.822 4.054 31.564 1.00 62.12 286 ALA A C 1
ATOM 2280 O O . ALA A 1 286 ? -8.525 2.855 31.454 1.00 62.12 286 ALA A O 1
ATOM 2281 N N . PRO A 1 287 ? -9.729 4.463 32.473 1.00 60.75 287 PRO A N 1
ATOM 2282 C CA . PRO A 1 287 ? -10.446 3.533 33.337 1.00 60.75 287 PRO A CA 1
ATOM 2283 C C . PRO A 1 287 ? -11.342 2.613 32.499 1.00 60.75 287 PRO A C 1
ATOM 2285 O O . PRO A 1 287 ? -12.082 3.073 31.634 1.00 60.75 287 PRO A O 1
ATOM 2288 N N . TYR A 1 288 ? -11.289 1.308 32.770 1.00 63.81 288 TYR A N 1
ATOM 2289 C CA . TYR A 1 288 ? -12.075 0.289 32.074 1.00 63.81 288 TYR A CA 1
ATOM 2290 C C . TYR A 1 288 ? -12.911 -0.510 33.073 1.00 63.81 288 TYR A C 1
ATOM 2292 O O . TYR A 1 288 ? -12.464 -0.816 34.180 1.00 63.81 288 TYR A O 1
ATOM 2300 N N . GLN A 1 289 ? -14.130 -0.855 32.666 1.00 60.72 289 GLN A N 1
ATOM 2301 C CA . GLN A 1 289 ? -15.060 -1.670 33.457 1.00 60.72 289 GLN A CA 1
ATOM 2302 C C . GLN A 1 289 ? -15.359 -3.023 32.801 1.00 60.72 289 GLN A C 1
ATOM 2304 O O . GLN A 1 289 ? -15.955 -3.892 33.438 1.00 60.72 289 GLN A O 1
ATOM 2309 N N . GLU A 1 290 ? -14.906 -3.226 31.558 1.00 66.38 290 GLU A N 1
ATOM 2310 C CA . GLU A 1 290 ? -15.180 -4.428 30.773 1.00 66.38 290 GLU A CA 1
ATOM 2311 C C . GLU A 1 290 ? -13.897 -5.080 30.246 1.00 66.38 290 GLU A C 1
ATOM 2313 O O . GLU A 1 290 ? -13.012 -4.422 29.689 1.00 66.38 290 GLU A O 1
ATOM 2318 N N . VAL A 1 291 ? -13.815 -6.402 30.397 1.00 78.50 291 VAL A N 1
ATOM 2319 C CA . VAL A 1 291 ? -12.734 -7.241 29.873 1.00 78.50 291 VAL A CA 1
ATOM 2320 C C . VAL A 1 291 ? -13.342 -8.356 29.038 1.00 78.50 291 VAL A C 1
ATOM 2322 O O . VAL A 1 291 ? -14.240 -9.062 29.484 1.00 78.50 291 VAL A O 1
ATOM 2325 N N . LEU A 1 292 ? -12.827 -8.550 27.832 1.00 76.00 292 LEU A N 1
ATOM 2326 C CA . LEU A 1 292 ? -13.168 -9.673 26.977 1.00 76.00 292 LEU A CA 1
ATOM 2327 C C . LEU A 1 292 ? -12.085 -10.751 27.087 1.00 76.00 292 LEU A C 1
ATOM 2329 O O . LEU A 1 292 ? -10.895 -10.483 26.927 1.00 76.00 292 LEU A O 1
ATOM 2333 N N . LEU A 1 293 ? -12.502 -11.987 27.334 1.00 78.50 293 LEU A N 1
ATOM 2334 C CA . LEU A 1 293 ? -11.645 -13.162 27.348 1.00 78.50 293 LEU A CA 1
ATOM 2335 C C . LEU A 1 293 ? -11.929 -14.033 26.129 1.00 78.50 293 LEU A C 1
ATOM 2337 O O . LEU A 1 293 ? -13.082 -14.314 25.798 1.00 78.50 293 LEU A O 1
ATOM 2341 N N . SER A 1 294 ? -10.861 -14.503 25.490 1.00 76.25 294 SER A N 1
ATOM 2342 C CA . SER A 1 294 ? -10.949 -15.475 24.406 1.00 76.25 294 SER A CA 1
ATOM 2343 C C . SER A 1 294 ? -9.807 -16.479 24.463 1.00 76.25 294 SER A C 1
ATOM 2345 O O . SER A 1 294 ? -8.655 -16.110 24.685 1.00 76.25 294 SER A O 1
ATOM 2347 N N . ARG A 1 295 ? -10.103 -17.762 24.239 1.00 72.50 295 ARG A N 1
ATOM 2348 C CA . ARG A 1 295 ? -9.073 -18.813 24.122 1.00 72.50 295 ARG A CA 1
ATOM 2349 C C . ARG A 1 295 ? -8.498 -18.884 22.710 1.00 72.50 295 ARG A C 1
ATOM 2351 O O . ARG A 1 295 ? -7.293 -19.008 22.526 1.00 72.50 295 ARG A O 1
ATOM 2358 N N . THR A 1 296 ? -9.379 -18.793 21.722 1.00 69.12 296 THR A N 1
ATOM 2359 C CA . THR A 1 296 ? -9.104 -19.101 20.312 1.00 69.12 296 THR A CA 1
ATOM 2360 C C . THR A 1 296 ? -9.241 -17.885 19.393 1.00 69.12 296 THR A C 1
ATOM 2362 O O . THR A 1 296 ? -8.855 -17.962 18.234 1.00 69.12 296 THR A O 1
ATOM 2365 N N . GLY A 1 297 ? -9.777 -16.761 19.885 1.00 65.81 297 GLY A N 1
ATOM 2366 C CA . GLY A 1 297 ? -10.218 -15.634 19.055 1.00 65.81 297 GLY A CA 1
ATOM 2367 C C . GLY A 1 297 ? -11.596 -15.851 18.414 1.00 65.81 297 GLY A C 1
ATOM 2368 O O . GLY A 1 297 ? -12.040 -14.991 17.651 1.00 65.81 297 GLY A O 1
ATOM 2369 N N . HIS A 1 298 ? -12.252 -16.984 18.705 1.00 67.25 298 HIS A N 1
ATOM 2370 C CA . HIS A 1 298 ? -13.601 -17.345 18.252 1.00 67.25 298 HIS A CA 1
ATOM 2371 C C . HIS A 1 298 ? -14.605 -17.369 19.409 1.00 67.25 298 HIS A C 1
ATOM 2373 O O . HIS A 1 298 ? -15.737 -16.929 19.244 1.00 67.25 298 HIS A O 1
ATOM 2379 N N . ASP A 1 299 ? -14.205 -17.844 20.588 1.00 75.25 299 ASP A N 1
ATOM 2380 C CA . ASP A 1 299 ? -15.075 -17.877 21.767 1.00 75.25 299 ASP A CA 1
ATOM 2381 C C . ASP A 1 299 ? -14.891 -16.604 22.583 1.00 75.25 299 ASP A C 1
ATOM 2383 O O . ASP A 1 299 ? -13.756 -16.229 22.891 1.00 75.25 299 ASP A O 1
ATOM 2387 N N . PHE A 1 300 ? -15.989 -15.942 22.932 1.00 79.00 300 PHE A N 1
ATOM 2388 C CA . PHE A 1 300 ? -15.962 -14.646 23.595 1.00 79.00 300 PHE A CA 1
ATOM 2389 C C . PHE A 1 300 ? -16.727 -14.697 24.910 1.00 79.00 300 PHE A C 1
ATOM 2391 O O . PHE A 1 300 ? -17.923 -14.983 24.936 1.00 79.00 300 PHE A O 1
ATOM 2398 N N . TYR A 1 301 ? -16.024 -14.372 25.990 1.00 81.00 301 TYR A N 1
ATOM 2399 C CA . TYR A 1 301 ? -16.598 -14.216 27.318 1.00 81.00 301 TYR A CA 1
ATOM 2400 C C . TYR A 1 301 ? -16.358 -12.788 27.789 1.00 81.00 301 TYR A C 1
ATOM 2402 O O . TYR A 1 301 ? -15.217 -12.330 27.818 1.00 81.00 301 TYR A O 1
ATOM 2410 N N . ARG A 1 302 ? -17.421 -12.073 28.140 1.00 80.94 302 ARG A N 1
ATOM 2411 C CA . ARG A 1 302 ? -17.354 -10.702 28.636 1.00 80.94 302 ARG A CA 1
ATOM 2412 C C . ARG A 1 302 ? -17.413 -10.723 30.160 1.00 80.94 302 ARG A C 1
ATOM 2414 O O . ARG A 1 302 ? -18.309 -11.331 30.731 1.00 80.94 302 ARG A O 1
ATOM 2421 N N . ILE A 1 303 ? -16.460 -10.057 30.802 1.00 81.06 303 ILE A N 1
ATOM 2422 C CA . ILE A 1 303 ? -16.459 -9.774 32.236 1.00 81.06 303 ILE A CA 1
ATOM 2423 C C . ILE A 1 303 ? -16.768 -8.295 32.416 1.00 81.06 303 ILE A C 1
ATOM 2425 O O . ILE A 1 303 ? -16.025 -7.454 31.909 1.00 81.06 303 ILE A O 1
ATOM 2429 N N . ARG A 1 304 ? -17.834 -7.981 33.150 1.00 79.44 304 ARG A N 1
ATOM 2430 C CA . ARG A 1 304 ? -18.202 -6.612 33.528 1.00 79.44 304 ARG A CA 1
ATOM 2431 C C . ARG A 1 304 ? -18.085 -6.434 35.029 1.00 79.44 304 ARG A C 1
ATOM 2433 O O . ARG A 1 304 ? -18.482 -7.319 35.782 1.00 79.44 304 ARG A O 1
ATOM 2440 N N . ARG A 1 305 ? -17.563 -5.289 35.458 1.00 73.25 305 ARG A N 1
ATOM 2441 C CA . ARG A 1 305 ? -17.602 -4.861 36.856 1.00 73.25 305 ARG A CA 1
ATOM 2442 C C . ARG A 1 305 ? -18.760 -3.890 37.048 1.00 73.25 305 ARG A C 1
ATOM 2444 O O . ARG A 1 305 ? -18.741 -2.807 36.476 1.00 73.25 305 ARG A O 1
ATOM 2451 N N . GLU A 1 306 ? -19.738 -4.274 37.857 1.00 74.12 306 GLU A N 1
ATOM 2452 C CA . GLU A 1 306 ? -20.838 -3.389 38.243 1.00 74.12 306 GLU A CA 1
ATOM 2453 C C . GLU A 1 306 ? -20.378 -2.317 39.240 1.00 74.12 306 GLU A C 1
ATOM 2455 O O . GLU A 1 306 ? -19.328 -2.440 39.880 1.00 74.12 306 GLU A O 1
ATOM 2460 N N . SER A 1 307 ? -21.183 -1.262 39.390 1.00 66.62 307 SER A N 1
ATOM 2461 C CA . SER A 1 307 ? -20.942 -0.143 40.313 1.00 66.62 307 SER A CA 1
ATOM 2462 C C . SER A 1 307 ? -20.760 -0.585 41.770 1.00 66.62 307 SER A C 1
ATOM 2464 O O . SER A 1 307 ? -20.019 0.057 42.510 1.00 66.62 307 SER A O 1
ATOM 2466 N N . GLU A 1 308 ? -21.367 -1.706 42.166 1.00 72.44 308 GLU A N 1
ATOM 2467 C CA . GLU A 1 308 ? -21.243 -2.303 43.505 1.00 72.44 308 GLU A CA 1
ATOM 2468 C C . GLU A 1 308 ? -20.001 -3.201 43.671 1.00 72.44 308 GLU A C 1
ATOM 2470 O O . GLU A 1 308 ? -19.719 -3.698 44.759 1.00 72.44 308 GLU A O 1
ATOM 2475 N N . GLY A 1 309 ? -19.213 -3.400 42.607 1.00 68.81 309 GLY A N 1
ATOM 2476 C CA . GLY A 1 309 ? -17.980 -4.190 42.629 1.00 68.81 309 GLY A CA 1
ATOM 2477 C C . GLY A 1 309 ? -18.147 -5.674 42.291 1.00 68.81 309 GLY A C 1
ATOM 2478 O O . GLY A 1 309 ? -17.135 -6.368 42.180 1.00 68.81 309 GLY A O 1
ATOM 2479 N N . THR A 1 310 ? -19.374 -6.146 42.068 1.00 78.31 310 THR A N 1
ATOM 2480 C CA . THR A 1 310 ? -19.670 -7.500 41.577 1.00 78.31 310 THR A CA 1
ATOM 2481 C C . THR A 1 310 ? -19.163 -7.681 40.145 1.00 78.31 310 THR A C 1
ATOM 2483 O O . THR A 1 310 ? -19.307 -6.792 39.302 1.00 78.31 310 THR A O 1
ATOM 2486 N N . LEU A 1 311 ? -18.545 -8.834 39.868 1.00 79.75 311 LEU A N 1
ATOM 2487 C CA . LEU A 1 311 ? -18.096 -9.214 38.529 1.00 79.75 311 LEU A CA 1
ATOM 2488 C C . LEU A 1 311 ? -19.112 -10.160 37.888 1.00 79.75 311 LEU A C 1
ATOM 2490 O O . LEU A 1 311 ? -19.381 -11.229 38.433 1.00 79.75 311 LEU A O 1
ATOM 2494 N N . HIS A 1 312 ? -19.609 -9.802 36.707 1.00 81.00 312 HIS A N 1
ATOM 2495 C CA . HIS A 1 312 ? -20.497 -10.649 35.909 1.00 81.00 312 HIS A CA 1
ATOM 2496 C C . HIS A 1 312 ? -19.762 -11.212 34.705 1.00 81.00 312 HIS A C 1
ATOM 2498 O O . HIS A 1 312 ? -19.130 -10.460 33.964 1.00 81.00 312 HIS A O 1
ATOM 2504 N N . LEU A 1 313 ? -19.856 -12.529 34.515 1.00 83.25 313 LEU A N 1
ATOM 2505 C CA . LEU A 1 313 ? -19.317 -13.243 33.361 1.00 83.25 313 LEU A CA 1
ATOM 2506 C C . LEU A 1 313 ? -20.468 -13.660 32.444 1.00 83.25 313 LEU A C 1
ATOM 2508 O O . LEU A 1 313 ? -21.329 -14.439 32.844 1.00 83.25 313 LEU A O 1
ATOM 2512 N N . GLU A 1 314 ? -20.435 -13.199 31.201 1.00 85.31 314 GLU A N 1
ATOM 2513 C CA . GLU A 1 314 ? -21.420 -13.531 30.176 1.00 85.31 314 GLU A CA 1
ATOM 2514 C C . GLU A 1 314 ? -20.719 -14.156 28.965 1.00 85.31 314 GLU A C 1
ATOM 2516 O O . GLU A 1 314 ? -19.724 -13.629 28.461 1.00 85.31 314 GLU A O 1
ATOM 2521 N N . ALA A 1 315 ? -21.224 -15.290 28.478 1.00 81.19 315 ALA A N 1
ATOM 2522 C CA . ALA A 1 315 ? -20.798 -15.833 27.193 1.00 81.19 315 ALA A CA 1
ATOM 2523 C C . ALA A 1 315 ? -21.545 -15.095 26.077 1.00 81.19 315 ALA A C 1
ATOM 2525 O O . ALA A 1 315 ? -22.773 -15.113 26.050 1.00 81.19 315 ALA A O 1
ATOM 2526 N N . LEU A 1 316 ? -20.824 -14.475 25.141 1.00 77.06 316 LEU A N 1
ATOM 2527 C CA . LEU A 1 316 ? -21.467 -13.856 23.983 1.00 77.06 316 LEU A CA 1
ATOM 2528 C C . LEU A 1 316 ? -21.948 -14.978 23.050 1.00 77.06 316 LEU A C 1
ATOM 2530 O O . LEU A 1 316 ? -21.102 -15.735 22.559 1.00 77.06 316 LEU A O 1
ATOM 2534 N N . PRO A 1 317 ? -23.262 -15.124 22.788 1.00 61.47 317 PRO A N 1
ATOM 2535 C CA . PRO A 1 317 ? -23.775 -16.226 21.984 1.00 61.47 317 PRO A CA 1
ATOM 2536 C C . PRO A 1 317 ? -23.127 -16.246 20.592 1.00 61.47 317 PRO A C 1
ATOM 2538 O O . PRO A 1 317 ? -22.831 -15.210 19.988 1.00 61.47 317 PRO A O 1
ATOM 2541 N N . GLY A 1 318 ? -22.818 -17.451 20.112 1.00 49.00 318 GLY A N 1
ATOM 2542 C CA . GLY A 1 318 ? -22.327 -17.667 18.757 1.00 49.00 318 GLY A CA 1
ATOM 2543 C C . GLY A 1 318 ? -23.480 -17.488 17.783 1.00 49.00 318 GLY A C 1
ATOM 2544 O O . GLY A 1 318 ? -24.407 -18.292 17.790 1.00 49.00 318 GLY A O 1
ATOM 2545 N N . GLY A 1 319 ? -23.437 -16.440 16.962 1.00 41.78 319 GLY A N 1
ATOM 2546 C CA . GLY A 1 319 ? -24.277 -16.396 15.770 1.00 41.78 319 GLY A CA 1
ATOM 2547 C C . GLY A 1 319 ? -23.914 -17.595 14.898 1.00 41.78 319 GLY A C 1
ATOM 2548 O O . GLY A 1 319 ? -22.747 -17.758 14.540 1.00 41.78 319 GLY A O 1
ATOM 2549 N N . ALA A 1 320 ? -24.884 -18.470 14.644 1.00 32.25 320 ALA A N 1
ATOM 2550 C CA . ALA A 1 320 ? -24.743 -19.522 13.655 1.00 32.25 320 ALA A CA 1
ATOM 2551 C C . ALA A 1 320 ? -24.639 -18.889 12.257 1.00 32.25 320 ALA A C 1
ATOM 2553 O O . ALA A 1 320 ? -25.408 -17.976 11.954 1.00 32.25 320 ALA A O 1
ATOM 2554 N N . SER A 1 321 ? -23.709 -19.438 11.461 1.00 32.91 321 SER A N 1
ATOM 2555 C CA . SER A 1 321 ? -23.378 -19.172 10.042 1.00 32.91 321 SER A CA 1
ATOM 2556 C C . SER A 1 321 ? -22.881 -17.774 9.680 1.00 32.91 321 SER A C 1
ATOM 2558 O O . SER A 1 321 ? -23.696 -16.831 9.649 1.00 32.91 321 SER A O 1
#

Radius of gyration: 25.93 Å; chains: 1; bounding box: 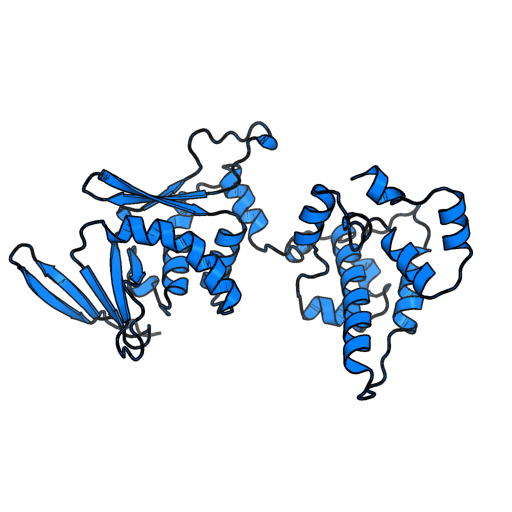54×51×78 Å

Foldseek 3Di:
DVVCLQQNPDDPVRVVVLVVDPDLVSLVVVLCSDNLRSLCHDPDDPDPNSPVVVVWQLLPADDPVLLVCQLPDQLCPCVVQFDDDPPDDCVSSVSLNVLSVPQDPDDDPVCVVVSVVSSSSSSSSSSSRCLVGGPDPCSCVSTNFVCPVVVQCPLLVVDPFQVCLQLLQQLVLLLQVQPCCCLVPQWHWAFPDDDVVDLKTKTFIDGNVQWGKHFPPPQDNPDPVRRGQWIWIWGQAPVRQIAIATHGSLNVSSSVCSSVVDDDDPVSSVVNVVRVVRRCVSVVPGDGQWMWMDRNSQWTWIWGQDPVRDIDIDTRDDDDD

Sequence (321 aa):
ALAFTFAGTRDCDDIHALYASTSAEARHQILQGFYFNAWRGGTSTADRLLSLLGEIDMGEASNPDIDRALDYLPPDAGELARFTFASRADFDNQLLDRMYRELPRDASAGSAGRRMADHREYVAMLRRRQFFERRDENWKEMLPYRTASAFWRLVTGETQPGIHLDEVLTAINRGEGLSNPKRLGNSLALRVRVVERGTVRSYRLFPGECFSLDLPSGASNEFVEHIPQTLRLVYTAPSGQQAELLVDLDIYEMLARLNDGYRPSLEELQGYYLTLTVFKNVLSSAPYQEVLLSRTGHDFYRIRRESEGTLHLEALPGGAS

pLDDT: mean 83.26, std 10.43, range [32.25, 96.56]